Protein AF-A0A1Y5ICG8-F1 (afdb_monomer_lite)

Radius of gyration: 32.18 Å; chains: 1; bounding box: 83×70×90 Å

Structure (mmCIF, N/CA/C/O backbone):
data_AF-A0A1Y5ICG8-F1
#
_entry.id   AF-A0A1Y5ICG8-F1
#
loop_
_atom_site.group_PDB
_atom_site.id
_atom_site.type_symbol
_atom_site.label_atom_id
_atom_site.label_alt_id
_atom_site.label_comp_id
_atom_site.label_asym_id
_atom_site.label_entity_id
_atom_site.label_seq_id
_atom_site.pdbx_PDB_ins_code
_atom_site.Cartn_x
_atom_site.Cartn_y
_atom_site.Cartn_z
_atom_site.occupancy
_atom_site.B_iso_or_equiv
_atom_site.auth_seq_id
_atom_site.auth_comp_id
_atom_site.auth_asym_id
_atom_site.auth_atom_id
_atom_site.pdbx_PDB_model_num
ATOM 1 N N . MET A 1 1 ? -1.405 20.726 -0.884 1.00 70.75 1 MET A N 1
ATOM 2 C CA . MET A 1 1 ? -0.599 19.489 -0.884 1.00 70.75 1 MET A CA 1
ATOM 3 C C . MET A 1 1 ? -0.718 18.838 -2.254 1.00 70.75 1 MET A C 1
ATOM 5 O O . MET A 1 1 ? -1.842 18.702 -2.728 1.00 70.75 1 MET A O 1
ATOM 9 N N . HIS A 1 2 ? 0.405 18.517 -2.895 1.00 84.69 2 HIS A N 1
ATOM 10 C CA . HIS A 1 2 ? 0.480 17.821 -4.184 1.00 84.69 2 HIS A CA 1
ATOM 11 C C . HIS A 1 2 ? 1.479 16.661 -4.063 1.00 84.69 2 HIS A C 1
ATOM 13 O O . HIS A 1 2 ? 2.349 16.703 -3.198 1.00 84.69 2 HIS A O 1
ATOM 19 N N . LEU A 1 3 ? 1.294 15.623 -4.872 1.00 93.19 3 LEU A N 1
ATOM 20 C CA . LEU A 1 3 ? 2.232 14.521 -5.070 1.00 93.19 3 LEU A CA 1
ATOM 21 C C . LEU A 1 3 ? 2.545 14.538 -6.560 1.00 93.19 3 LEU A C 1
ATOM 23 O O . LEU A 1 3 ? 1.620 14.357 -7.356 1.00 93.19 3 LEU A O 1
ATOM 27 N N . ASP A 1 4 ? 3.802 14.772 -6.913 1.00 94.19 4 ASP A N 1
ATOM 28 C CA . ASP A 1 4 ? 4.225 14.698 -8.306 1.00 94.19 4 ASP A CA 1
ATOM 29 C C . ASP A 1 4 ? 4.716 13.281 -8.600 1.00 94.19 4 ASP A C 1
ATOM 31 O O . ASP A 1 4 ? 5.486 12.700 -7.830 1.00 94.19 4 ASP A O 1
ATOM 35 N N . CYS A 1 5 ? 4.247 12.722 -9.713 1.00 93.94 5 CYS A N 1
ATOM 36 C CA . CYS A 1 5 ? 4.588 11.379 -10.171 1.00 93.94 5 CYS A CA 1
ATOM 37 C C . CYS A 1 5 ? 5.184 11.494 -11.575 1.00 93.94 5 CYS A C 1
ATOM 39 O O . CYS A 1 5 ? 4.449 11.548 -12.561 1.00 93.94 5 CYS A O 1
ATOM 41 N N . TYR A 1 6 ? 6.507 11.558 -11.675 1.00 92.81 6 TYR A N 1
ATOM 42 C CA . TYR A 1 6 ? 7.197 11.637 -12.959 1.00 92.81 6 TYR A CA 1
ATOM 43 C C . TYR A 1 6 ? 7.363 10.235 -13.537 1.00 92.81 6 TYR A C 1
ATOM 45 O O . TYR A 1 6 ? 7.888 9.353 -12.859 1.00 92.81 6 TYR A O 1
ATOM 53 N N . LYS A 1 7 ? 6.945 10.029 -14.787 1.00 91.56 7 LYS A N 1
ATOM 54 C CA . LYS A 1 7 ? 7.272 8.813 -15.539 1.00 91.56 7 LYS A CA 1
ATOM 55 C C . LYS A 1 7 ? 8.737 8.916 -15.972 1.00 91.56 7 LYS A C 1
ATOM 57 O O . LYS A 1 7 ? 9.137 9.943 -16.513 1.00 91.56 7 LYS A O 1
ATOM 62 N N . ILE A 1 8 ? 9.539 7.894 -15.681 1.00 89.44 8 ILE A N 1
ATOM 63 C CA . ILE A 1 8 ? 10.973 7.882 -16.041 1.00 89.44 8 ILE A CA 1
ATOM 64 C C . ILE A 1 8 ? 11.165 7.548 -17.526 1.00 89.44 8 ILE A C 1
ATOM 66 O O . ILE A 1 8 ? 12.131 7.983 -18.144 1.00 89.44 8 ILE A O 1
ATOM 70 N N . TYR A 1 9 ? 10.208 6.816 -18.089 1.00 86.88 9 TYR A N 1
ATOM 71 C CA . TYR A 1 9 ? 10.133 6.431 -19.492 1.00 86.88 9 TYR A CA 1
ATOM 72 C C . TYR A 1 9 ? 8.747 6.793 -20.042 1.00 86.88 9 TYR A C 1
ATOM 74 O O . TYR A 1 9 ? 7.831 7.082 -19.269 1.00 86.88 9 TYR A O 1
ATOM 82 N N . ASP A 1 10 ? 8.559 6.710 -21.360 1.00 83.00 10 ASP A N 1
ATOM 83 C CA . ASP A 1 10 ? 7.263 6.994 -22.005 1.00 83.00 10 ASP A CA 1
ATOM 84 C C . ASP A 1 10 ? 6.131 6.082 -21.515 1.00 83.00 10 ASP A C 1
ATOM 86 O O . ASP A 1 10 ? 4.953 6.449 -21.525 1.00 83.00 10 ASP A O 1
ATOM 90 N N . VAL A 1 11 ? 6.497 4.890 -21.042 1.00 83.38 11 VAL A N 1
ATOM 91 C CA . VAL A 1 11 ? 5.583 3.912 -20.465 1.00 83.38 11 VAL A CA 1
ATOM 92 C C . VAL A 1 11 ? 5.985 3.646 -19.020 1.00 83.38 11 VAL A C 1
ATOM 94 O O . VAL A 1 11 ? 7.146 3.380 -18.719 1.00 83.38 11 VAL A O 1
ATOM 97 N N . ALA A 1 12 ? 5.004 3.679 -18.122 1.00 91.75 12 ALA A N 1
ATOM 98 C CA . ALA A 1 12 ? 5.180 3.313 -16.725 1.00 91.75 12 ALA A CA 1
ATOM 99 C C . ALA A 1 12 ? 3.940 2.555 -16.214 1.00 91.75 12 ALA A C 1
ATOM 101 O O . ALA A 1 12 ? 2.840 2.774 -16.735 1.00 91.75 12 ALA A O 1
ATOM 102 N N . PRO A 1 13 ? 4.092 1.679 -15.203 1.00 95.75 13 PRO A N 1
ATOM 103 C CA . PRO A 1 13 ? 2.978 0.995 -14.551 1.00 95.75 13 PRO A CA 1
ATOM 104 C C . PRO A 1 13 ? 1.831 1.935 -14.169 1.00 95.75 13 PRO A C 1
ATOM 106 O O . PRO A 1 13 ? 2.042 2.970 -13.545 1.00 95.75 13 PRO A O 1
ATOM 109 N N . GLN A 1 14 ? 0.595 1.587 -14.517 1.00 96.69 14 GLN A N 1
ATOM 110 C CA . GLN A 1 14 ? -0.533 2.484 -14.281 1.00 96.69 14 GLN A CA 1
ATOM 111 C C . GLN A 1 14 ? -0.762 2.709 -12.779 1.00 96.69 14 GLN A C 1
ATOM 113 O O . GLN A 1 14 ? -0.824 1.756 -12.006 1.00 96.69 14 GLN A O 1
ATOM 118 N N . MET A 1 15 ? -0.960 3.970 -12.383 1.00 96.69 15 MET A N 1
ATOM 119 C CA . MET A 1 15 ? -1.329 4.358 -11.022 1.00 96.69 15 MET A CA 1
ATOM 120 C C . MET A 1 15 ? -2.819 4.709 -10.948 1.00 96.69 15 MET A C 1
ATOM 122 O O . MET A 1 15 ? -3.299 5.590 -11.665 1.00 96.69 15 MET A O 1
ATOM 126 N N . VAL A 1 16 ? -3.563 4.055 -10.055 1.00 97.31 16 VAL A N 1
ATOM 127 C CA . VAL A 1 16 ? -5.014 4.259 -9.887 1.00 97.31 16 VAL A CA 1
ATOM 128 C C . VAL A 1 16 ? -5.389 4.461 -8.420 1.00 97.31 16 VAL A C 1
ATOM 130 O O . VAL A 1 16 ? -4.685 3.979 -7.538 1.00 97.31 16 VAL A O 1
ATOM 133 N N . PRO A 1 17 ? -6.486 5.172 -8.098 1.00 97.75 17 PRO A N 1
ATOM 134 C CA . PRO A 1 17 ? -6.999 5.206 -6.731 1.00 97.75 17 PRO A CA 1
ATOM 135 C C . PRO A 1 17 ? -7.344 3.798 -6.252 1.00 97.75 17 PRO A C 1
ATOM 137 O O . PRO A 1 17 ? -8.062 3.074 -6.943 1.00 97.75 17 PRO A O 1
ATOM 140 N N . ALA A 1 18 ? -6.883 3.436 -5.057 1.00 97.25 18 ALA A N 1
ATOM 141 C CA . ALA A 1 18 ? -7.129 2.113 -4.513 1.00 97.25 18 ALA A CA 1
ATOM 142 C C . ALA A 1 18 ? -8.619 1.899 -4.216 1.00 97.25 18 ALA A C 1
ATOM 144 O O . ALA A 1 18 ? -9.333 2.790 -3.732 1.00 97.25 18 ALA A O 1
ATOM 145 N N . ARG A 1 19 ? -9.094 0.688 -4.496 1.00 93.94 19 ARG A N 1
ATOM 146 C CA . ARG A 1 19 ? -10.500 0.309 -4.316 1.00 93.94 19 ARG A CA 1
ATOM 147 C C . ARG A 1 19 ? -10.747 -0.269 -2.929 1.00 93.94 19 ARG A C 1
ATOM 149 O O . ARG A 1 19 ? -9.878 -0.910 -2.349 1.00 93.94 19 ARG A O 1
ATOM 156 N N . SER A 1 20 ? -11.950 -0.090 -2.384 1.00 94.94 20 SER A N 1
ATOM 157 C CA . SER A 1 20 ? -12.279 -0.610 -1.048 1.00 94.94 20 SER A CA 1
ATOM 158 C C . SER A 1 20 ? -12.609 -2.108 -1.026 1.00 94.94 20 SER A C 1
ATOM 160 O O . SER A 1 20 ? -12.547 -2.722 0.041 1.00 94.94 20 SER A O 1
ATOM 162 N N . ASN A 1 21 ? -12.976 -2.691 -2.169 1.00 94.94 21 ASN A N 1
ATOM 163 C CA . ASN A 1 21 ? -13.429 -4.076 -2.297 1.00 94.94 21 ASN A CA 1
ATOM 164 C C . ASN A 1 21 ? -12.285 -5.080 -2.461 1.00 94.94 21 ASN A C 1
ATOM 166 O O . ASN A 1 21 ? -11.223 -4.752 -2.992 1.00 94.94 21 ASN A O 1
ATOM 170 N N . ARG A 1 22 ? -12.520 -6.312 -2.006 1.00 95.94 22 ARG A N 1
ATOM 171 C CA . ARG A 1 22 ? -11.607 -7.454 -2.148 1.00 95.94 22 ARG A CA 1
ATOM 172 C C . ARG A 1 22 ? -12.420 -8.704 -2.451 1.00 95.94 22 ARG A C 1
ATOM 174 O O . ARG A 1 22 ? -13.459 -8.914 -1.828 1.00 95.94 22 ARG A O 1
ATOM 181 N N . ASP A 1 23 ? -11.901 -9.568 -3.313 1.00 94.56 23 ASP A N 1
ATOM 182 C CA . ASP A 1 23 ? -12.627 -10.760 -3.768 1.00 94.56 23 ASP A CA 1
ATOM 183 C C . ASP A 1 23 ? -12.967 -11.703 -2.605 1.00 94.56 23 ASP A C 1
ATOM 185 O O . ASP A 1 23 ? -14.095 -12.177 -2.488 1.00 94.56 23 ASP A O 1
ATOM 189 N N . TRP A 1 24 ? -12.034 -11.894 -1.665 1.00 95.12 24 TRP A N 1
ATOM 190 C CA . TRP A 1 24 ? -12.279 -12.703 -0.467 1.00 95.12 24 TRP A CA 1
ATOM 191 C C . TRP A 1 24 ? -13.355 -12.095 0.448 1.00 95.12 24 TRP A C 1
ATOM 193 O O . TRP A 1 24 ? -14.063 -12.829 1.131 1.00 95.12 24 TRP A O 1
ATOM 203 N N . MET A 1 25 ? -13.510 -10.764 0.459 1.00 95.75 25 MET A N 1
ATOM 204 C CA . MET A 1 25 ? -14.571 -10.086 1.214 1.00 95.75 25 MET A CA 1
ATOM 205 C C . MET A 1 25 ? -15.928 -10.245 0.523 1.00 95.75 25 MET A C 1
ATOM 207 O O . MET A 1 25 ? -16.944 -10.413 1.201 1.00 95.75 25 MET A O 1
ATOM 211 N N . ASP A 1 26 ? -15.944 -10.196 -0.812 1.00 95.44 26 ASP A N 1
ATOM 212 C CA . ASP A 1 26 ? -17.139 -10.407 -1.634 1.00 95.44 26 ASP A CA 1
ATOM 213 C C . ASP A 1 26 ? -17.623 -11.864 -1.608 1.00 95.44 26 ASP A C 1
ATOM 215 O O . ASP A 1 26 ? -18.824 -12.101 -1.732 1.00 95.44 26 ASP A O 1
ATOM 219 N N . ALA A 1 27 ? -16.720 -12.821 -1.374 1.00 95.19 27 ALA A N 1
ATOM 220 C CA . ALA A 1 27 ? -17.031 -14.246 -1.264 1.00 95.19 27 ALA A CA 1
ATOM 221 C C . ALA A 1 27 ? -17.859 -14.619 -0.016 1.00 95.19 27 ALA A C 1
ATOM 223 O O . ALA A 1 27 ? -18.459 -15.693 0.030 1.00 95.19 27 ALA A O 1
ATOM 224 N N . PHE A 1 28 ? -17.938 -13.753 1.003 1.00 92.75 28 PHE A N 1
ATOM 225 C CA . PHE A 1 28 ? -18.829 -13.984 2.143 1.00 92.75 28 PHE A CA 1
ATOM 226 C C . PHE A 1 28 ? -20.294 -13.790 1.742 1.00 92.75 28 PHE A C 1
ATOM 228 O O . PHE A 1 28 ? -20.656 -12.720 1.256 1.00 92.75 28 PHE A O 1
ATOM 235 N N . THR A 1 29 ? -21.166 -14.751 2.078 1.00 88.19 29 THR A N 1
ATOM 236 C CA . THR A 1 29 ? -22.618 -14.723 1.780 1.00 88.19 29 THR A CA 1
ATOM 237 C C . THR A 1 29 ? -23.279 -13.386 2.127 1.00 88.19 29 THR A C 1
ATOM 239 O O . THR A 1 29 ? -24.061 -12.840 1.358 1.00 88.19 29 THR A O 1
ATOM 242 N N . ASP A 1 30 ? -22.915 -12.837 3.284 1.00 87.44 30 ASP A N 1
ATOM 243 C CA . ASP A 1 30 ? -23.480 -11.612 3.852 1.00 87.44 30 ASP A CA 1
ATOM 244 C C . ASP A 1 30 ? -22.592 -10.373 3.649 1.00 87.44 30 ASP A C 1
ATOM 246 O O . ASP A 1 30 ? -22.891 -9.308 4.204 1.00 87.44 30 ASP A O 1
ATOM 250 N N . ARG A 1 31 ? -21.448 -10.531 2.962 1.00 89.69 31 ARG A N 1
ATOM 251 C CA . ARG A 1 31 ? -20.402 -9.505 2.802 1.00 89.69 31 ARG A CA 1
ATOM 252 C C . ARG A 1 31 ? -20.042 -8.819 4.125 1.00 89.69 31 ARG A C 1
ATOM 254 O O . ARG A 1 31 ? -19.749 -7.625 4.189 1.00 89.69 31 ARG A O 1
ATOM 261 N N . HIS A 1 32 ? -20.091 -9.571 5.224 1.00 89.88 32 HIS A N 1
ATOM 262 C CA . HIS A 1 32 ? -19.921 -9.012 6.557 1.00 89.88 32 HIS A CA 1
ATOM 263 C C . HIS A 1 32 ? -18.527 -8.416 6.835 1.00 89.88 32 HIS A C 1
ATOM 265 O O . HIS A 1 32 ? -18.478 -7.529 7.686 1.00 89.88 32 HIS A O 1
ATOM 271 N N . PRO A 1 33 ? -17.421 -8.771 6.140 1.00 92.62 33 PRO A N 1
ATOM 272 C CA . PRO A 1 33 ? -16.157 -8.048 6.310 1.00 92.62 33 PRO A CA 1
ATOM 273 C C . PRO A 1 33 ? -16.259 -6.545 6.018 1.00 92.62 33 PRO A C 1
ATOM 275 O O . PRO A 1 33 ? -15.595 -5.750 6.678 1.00 92.62 33 PRO A O 1
ATOM 278 N N . TYR A 1 34 ? -17.156 -6.121 5.119 1.00 91.75 34 TYR A N 1
ATOM 279 C CA . TYR A 1 34 ? -17.408 -4.699 4.840 1.00 91.75 34 TYR A CA 1
ATOM 280 C C . TYR A 1 34 ? -18.080 -3.946 5.998 1.00 91.75 34 TYR A C 1
ATOM 282 O O . TYR A 1 34 ? -18.183 -2.723 5.965 1.00 91.75 34 TYR A O 1
ATOM 290 N N . ARG A 1 35 ? -18.529 -4.655 7.042 1.00 90.19 35 ARG A N 1
ATOM 291 C CA . ARG A 1 35 ? -19.006 -4.053 8.296 1.00 90.19 35 ARG A CA 1
ATOM 292 C C . ARG A 1 35 ? -17.842 -3.505 9.132 1.00 90.19 35 ARG A C 1
ATOM 294 O O . ARG A 1 35 ? -18.055 -2.652 9.989 1.00 90.19 35 ARG A O 1
ATOM 301 N N . CYS A 1 36 ? -16.611 -3.952 8.867 1.00 90.06 36 CYS A N 1
ATOM 302 C CA . CYS A 1 36 ? -15.404 -3.353 9.419 1.00 90.06 36 CYS A CA 1
ATOM 303 C C . CYS A 1 36 ? -15.015 -2.128 8.581 1.00 90.06 36 CYS A C 1
ATOM 305 O O . CYS A 1 36 ? -14.206 -2.206 7.657 1.00 90.06 36 CYS A O 1
ATOM 307 N N . LEU A 1 37 ? -15.601 -0.975 8.899 1.00 92.06 37 LEU A N 1
ATOM 308 C CA . LEU A 1 37 ? -15.278 0.273 8.209 1.00 92.06 37 LEU A CA 1
ATOM 309 C C . LEU A 1 37 ? -13.771 0.608 8.222 1.00 92.06 37 LEU A C 1
ATOM 311 O O . LEU A 1 37 ? -13.272 0.949 7.148 1.00 92.06 37 LEU A O 1
ATOM 315 N N . PRO A 1 38 ? -13.010 0.426 9.326 1.00 93.38 38 PRO A N 1
ATOM 316 C CA . PRO A 1 38 ? -11.557 0.627 9.310 1.00 93.38 38 PRO A CA 1
ATOM 317 C C . PRO A 1 38 ? -10.844 -0.186 8.222 1.00 93.38 38 PRO A C 1
ATOM 319 O O . PRO A 1 38 ? -9.966 0.340 7.543 1.00 93.38 38 PRO A O 1
ATOM 322 N N . LEU A 1 39 ? -11.278 -1.431 7.991 1.00 95.00 39 LEU A N 1
ATOM 323 C CA . LEU A 1 39 ? -10.741 -2.309 6.949 1.00 95.00 39 LEU A CA 1
ATOM 324 C C . LEU A 1 39 ? -10.961 -1.714 5.549 1.00 95.00 39 LEU A C 1
ATOM 326 O O . LEU A 1 39 ? -10.029 -1.580 4.762 1.00 95.00 39 LEU A O 1
ATOM 330 N N . THR A 1 40 ? -12.194 -1.296 5.250 1.00 95.19 40 THR A N 1
ATOM 331 C CA . THR A 1 40 ? -12.546 -0.725 3.935 1.00 95.19 40 THR A CA 1
ATOM 332 C C . THR A 1 40 ? -11.912 0.646 3.686 1.00 95.19 40 THR A C 1
ATOM 334 O O . THR A 1 40 ? -11.581 0.984 2.546 1.00 95.19 40 THR A O 1
ATOM 337 N N . MET A 1 41 ? -11.709 1.429 4.749 1.00 95.94 41 MET A N 1
ATOM 338 C CA . MET A 1 41 ? -11.006 2.706 4.684 1.00 95.94 41 MET A CA 1
ATOM 339 C C . MET A 1 41 ? -9.519 2.483 4.413 1.00 95.94 41 MET A C 1
ATOM 341 O O . MET A 1 41 ? -8.976 3.138 3.526 1.00 95.94 41 MET A O 1
ATOM 345 N N . ALA A 1 42 ? -8.876 1.524 5.088 1.00 96.88 42 ALA A N 1
ATOM 346 C CA . ALA A 1 42 ? -7.483 1.160 4.826 1.00 96.88 42 ALA A CA 1
ATOM 347 C C . ALA A 1 42 ? -7.272 0.747 3.359 1.00 96.88 42 ALA A C 1
ATOM 349 O O . ALA A 1 42 ? -6.382 1.278 2.700 1.00 96.88 42 ALA A O 1
ATOM 350 N N . ASN A 1 43 ? -8.168 -0.086 2.814 1.00 97.62 43 ASN A N 1
ATOM 351 C CA . ASN A 1 43 ? -8.130 -0.534 1.415 1.00 97.62 43 ASN A CA 1
ATOM 352 C C . ASN A 1 43 ? -8.113 0.606 0.384 1.00 97.62 43 ASN A C 1
ATOM 354 O O . ASN A 1 43 ? -7.618 0.408 -0.717 1.00 97.62 43 ASN A O 1
ATOM 358 N N . SER A 1 44 ? -8.668 1.775 0.724 1.00 97.00 44 SER A N 1
ATOM 359 C CA . SER A 1 44 ? -8.872 2.913 -0.188 1.00 97.00 44 SER A CA 1
ATOM 360 C C . SER A 1 44 ? -8.138 4.195 0.240 1.00 97.00 44 SER A C 1
ATOM 362 O O . SER A 1 44 ? -8.391 5.272 -0.299 1.00 97.00 44 SER A O 1
ATOM 364 N N . THR A 1 45 ? -7.219 4.108 1.211 1.00 97.31 45 THR A N 1
ATOM 365 C CA . THR A 1 45 ? -6.393 5.242 1.683 1.00 97.31 45 THR A CA 1
ATOM 366 C C . THR A 1 45 ? -5.068 5.315 0.923 1.00 97.31 45 THR A C 1
ATOM 368 O O . THR A 1 45 ? -4.004 5.470 1.510 1.00 97.31 45 THR A O 1
ATOM 371 N N . GLY A 1 46 ? -5.107 5.167 -0.395 1.00 97.38 46 GLY A N 1
ATOM 372 C CA . GLY A 1 46 ? -3.902 5.236 -1.210 1.00 97.38 46 GLY A CA 1
ATOM 373 C C . GLY A 1 46 ? -4.175 4.994 -2.682 1.00 97.38 46 GLY A C 1
ATOM 374 O O . GLY A 1 46 ? -5.325 5.013 -3.135 1.00 97.38 46 GLY A O 1
ATOM 375 N N . TRP A 1 47 ? -3.096 4.766 -3.411 1.00 98.31 47 TRP A N 1
ATOM 376 C CA . TRP A 1 47 ? -3.111 4.442 -4.828 1.00 98.31 47 TRP A CA 1
ATOM 377 C C . TRP A 1 47 ? -2.441 3.098 -5.061 1.00 98.31 47 TRP A C 1
ATOM 379 O O . TRP A 1 47 ? -1.509 2.738 -4.350 1.00 98.31 47 TRP A O 1
ATOM 389 N N . GLU A 1 48 ? -2.919 2.376 -6.059 1.00 98.31 48 GLU A N 1
ATOM 390 C CA . GLU A 1 48 ? -2.383 1.097 -6.504 1.00 98.31 48 GLU A CA 1
ATOM 391 C C . GLU A 1 48 ? -1.554 1.310 -7.776 1.00 98.31 48 GLU A C 1
ATOM 393 O O . GLU A 1 48 ? -1.980 2.048 -8.668 1.00 98.31 48 GLU A O 1
ATOM 398 N N . LEU A 1 49 ? -0.385 0.670 -7.852 1.00 98.25 49 LEU A N 1
ATOM 399 C CA . LEU A 1 49 ? 0.370 0.505 -9.094 1.00 98.25 49 LEU A CA 1
ATOM 400 C C . LEU A 1 49 ? 0.061 -0.872 -9.669 1.00 98.25 49 LEU A C 1
ATOM 402 O O . LEU A 1 49 ? 0.157 -1.880 -8.962 1.00 98.25 49 LEU A O 1
ATOM 406 N N . LEU A 1 50 ? -0.321 -0.897 -10.940 1.00 98.44 50 LEU A N 1
ATOM 407 C CA . LEU A 1 50 ? -0.821 -2.087 -11.613 1.00 98.44 50 LEU A CA 1
ATOM 408 C C . LEU A 1 50 ? 0.255 -2.732 -12.484 1.00 98.44 50 LEU A C 1
ATOM 410 O O . LEU A 1 50 ? 1.032 -2.038 -13.141 1.00 98.44 50 LEU A O 1
ATOM 414 N N . CYS A 1 51 ? 0.276 -4.062 -12.513 1.00 98.00 51 CYS A N 1
ATOM 415 C CA . CYS A 1 51 ? 1.148 -4.833 -13.387 1.00 98.00 51 CYS A CA 1
ATOM 416 C C . CYS A 1 51 ? 0.869 -4.478 -14.861 1.00 98.00 51 CYS A C 1
ATOM 418 O O . CYS A 1 51 ? -0.253 -4.692 -15.325 1.00 98.00 51 CYS A O 1
ATOM 420 N N . PRO A 1 52 ? 1.857 -3.989 -15.634 1.00 95.88 52 PRO A N 1
ATOM 421 C CA . PRO A 1 52 ? 1.662 -3.667 -17.050 1.00 95.88 52 PRO A CA 1
ATOM 422 C C . PRO A 1 52 ? 1.500 -4.924 -17.924 1.00 95.88 52 PRO A C 1
ATOM 424 O O . PRO A 1 52 ? 0.959 -4.859 -19.030 1.00 95.88 52 PRO A O 1
ATOM 427 N N . MET A 1 53 ? 1.952 -6.072 -17.419 1.00 95.25 53 MET A N 1
ATOM 428 C CA . MET A 1 53 ? 1.874 -7.389 -18.043 1.00 95.25 53 MET A CA 1
ATOM 429 C C . MET A 1 53 ? 1.672 -8.459 -16.971 1.00 95.25 53 MET A C 1
ATOM 431 O O . MET A 1 53 ? 1.954 -8.220 -15.798 1.00 95.25 53 MET A O 1
ATOM 435 N N . ASP A 1 54 ? 1.224 -9.646 -17.370 1.00 96.75 54 ASP A N 1
ATOM 436 C CA . ASP A 1 54 ? 1.247 -10.793 -16.474 1.00 96.75 54 ASP A CA 1
ATOM 437 C C . ASP A 1 54 ? 2.677 -11.294 -16.274 1.00 96.75 54 ASP A C 1
ATOM 439 O O . ASP A 1 54 ? 3.455 -11.379 -17.228 1.00 96.75 54 ASP A O 1
ATOM 443 N N . ILE A 1 55 ? 3.005 -11.672 -15.042 1.00 97.62 55 ILE A N 1
ATOM 444 C CA . ILE A 1 55 ? 4.264 -12.338 -14.731 1.00 97.62 55 ILE A CA 1
ATOM 445 C C . ILE A 1 55 ? 4.028 -13.574 -13.867 1.00 97.62 55 ILE A C 1
ATOM 447 O O . ILE A 1 55 ? 3.245 -13.572 -12.918 1.00 97.62 55 ILE A O 1
ATOM 451 N N . LYS A 1 56 ? 4.748 -14.646 -14.178 1.00 98.38 56 LYS A N 1
ATOM 452 C CA . LYS A 1 56 ? 4.877 -15.846 -13.362 1.00 98.38 56 LYS A CA 1
ATOM 453 C C . LYS A 1 56 ? 6.274 -15.875 -12.771 1.00 98.38 56 LYS A C 1
ATOM 455 O O . LYS A 1 56 ? 7.256 -15.948 -13.501 1.00 98.38 56 LYS A O 1
ATOM 460 N N . ILE A 1 57 ? 6.337 -15.885 -11.453 1.00 98.31 57 ILE A N 1
ATOM 461 C CA . ILE A 1 57 ? 7.563 -16.018 -10.681 1.00 98.31 57 ILE A CA 1
ATOM 462 C C . ILE A 1 57 ? 7.659 -17.469 -10.224 1.00 98.31 57 ILE A C 1
ATOM 464 O O . ILE A 1 57 ? 6.709 -18.000 -9.650 1.00 98.31 57 ILE A O 1
ATOM 468 N N . LYS A 1 58 ? 8.806 -18.103 -10.450 1.00 98.31 58 LYS A N 1
ATOM 469 C CA . LYS A 1 58 ? 9.153 -19.410 -9.894 1.00 98.31 58 LYS A CA 1
ATOM 470 C C . LYS A 1 58 ? 10.411 -19.285 -9.060 1.00 98.31 58 LYS A C 1
ATOM 472 O O . LYS A 1 58 ? 11.380 -18.696 -9.522 1.00 98.31 58 LYS A O 1
ATOM 477 N N . TRP A 1 59 ? 10.426 -19.890 -7.883 1.00 98.50 59 TRP A N 1
ATOM 478 C CA . TRP A 1 59 ? 11.622 -19.963 -7.053 1.00 98.50 59 TRP A CA 1
ATOM 479 C C . TRP A 1 59 ? 11.825 -21.377 -6.527 1.00 98.50 59 TRP A C 1
ATOM 481 O O . TRP A 1 59 ? 10.901 -21.991 -5.991 1.00 98.50 59 TRP A O 1
ATOM 491 N N . ASN A 1 60 ? 13.043 -21.896 -6.677 1.00 97.69 60 ASN A N 1
ATOM 492 C CA . ASN A 1 60 ? 13.397 -23.259 -6.271 1.00 97.69 60 ASN A CA 1
ATOM 493 C C . ASN A 1 60 ? 13.842 -23.370 -4.792 1.00 97.69 60 ASN A C 1
ATOM 495 O O . ASN A 1 60 ? 14.082 -24.478 -4.317 1.00 97.69 60 ASN A O 1
ATOM 499 N N . GLY A 1 61 ? 13.946 -22.251 -4.062 1.00 97.06 61 GLY A N 1
ATOM 500 C CA . GLY A 1 61 ? 14.425 -22.205 -2.672 1.00 97.06 61 GLY A CA 1
ATOM 501 C C . GLY A 1 61 ? 15.904 -21.857 -2.498 1.00 97.06 61 GLY A C 1
ATOM 502 O O . GLY A 1 61 ? 16.368 -21.714 -1.366 1.00 97.06 61 GLY A O 1
ATOM 503 N N . GLY A 1 62 ? 16.650 -21.720 -3.592 1.00 96.75 62 GLY A N 1
ATOM 504 C CA . GLY A 1 62 ? 18.060 -21.369 -3.574 1.00 96.75 62 GLY A CA 1
ATOM 505 C C . GLY A 1 62 ? 18.319 -19.892 -3.260 1.00 96.75 62 GLY A C 1
ATOM 506 O O . GLY A 1 62 ? 17.412 -19.064 -3.141 1.00 96.75 62 GLY A O 1
ATOM 507 N N . THR A 1 63 ? 19.590 -19.560 -3.050 1.00 96.31 63 THR A N 1
ATOM 508 C CA . THR A 1 63 ? 20.006 -18.255 -2.523 1.00 96.31 63 THR A CA 1
ATOM 509 C C . THR A 1 63 ? 20.489 -17.281 -3.584 1.00 96.31 63 THR A C 1
ATOM 511 O O . THR A 1 63 ? 20.934 -16.207 -3.199 1.00 96.31 63 THR A O 1
ATOM 514 N N . ARG A 1 64 ? 20.486 -17.640 -4.868 1.00 96.31 64 ARG A N 1
ATOM 515 C CA . ARG A 1 64 ? 21.048 -16.830 -5.958 1.00 96.31 64 ARG A CA 1
ATOM 516 C C . ARG A 1 64 ? 19.939 -16.179 -6.787 1.00 96.31 64 ARG A C 1
ATOM 518 O O . ARG A 1 64 ? 18.767 -16.500 -6.617 1.00 96.31 64 ARG A O 1
ATOM 525 N N . ASN A 1 65 ? 20.302 -15.272 -7.692 1.00 92.50 65 ASN A N 1
ATOM 526 C CA . ASN A 1 65 ? 19.333 -14.657 -8.608 1.00 92.50 65 ASN A CA 1
ATOM 527 C C . ASN A 1 65 ? 18.795 -15.679 -9.611 1.00 92.50 65 ASN A C 1
ATOM 529 O O . ASN A 1 65 ? 17.604 -15.695 -9.892 1.00 92.50 65 ASN A O 1
ATOM 533 N N . GLU A 1 66 ? 19.658 -16.586 -10.078 1.00 95.25 66 GLU A N 1
ATOM 534 C CA . GLU A 1 66 ? 19.305 -17.625 -11.056 1.00 95.25 66 GLU A CA 1
ATOM 535 C C . GLU A 1 66 ? 18.287 -18.650 -10.521 1.00 95.25 66 GLU A C 1
ATOM 537 O O . GLU A 1 66 ? 17.646 -19.364 -11.293 1.00 95.25 66 GLU A O 1
ATOM 542 N N . ASP A 1 67 ? 18.127 -18.714 -9.198 1.00 96.75 67 ASP A N 1
ATOM 543 C CA . ASP A 1 67 ? 17.143 -19.561 -8.527 1.00 96.75 67 ASP A CA 1
ATOM 544 C C . ASP A 1 67 ? 15.709 -19.025 -8.667 1.00 96.75 67 ASP A C 1
ATOM 546 O O . ASP A 1 67 ? 14.751 -19.759 -8.400 1.00 96.75 67 ASP A O 1
ATOM 550 N N . ILE A 1 68 ? 15.560 -17.759 -9.079 1.00 97.94 68 ILE A N 1
ATOM 551 C CA . ILE A 1 68 ? 14.290 -17.089 -9.355 1.00 97.94 68 ILE A CA 1
ATOM 552 C C . ILE A 1 68 ? 14.139 -16.938 -10.869 1.00 97.94 68 ILE A C 1
ATOM 554 O O . ILE A 1 68 ? 14.928 -16.274 -11.535 1.00 97.94 68 ILE A O 1
ATOM 558 N N . GLN A 1 69 ? 13.083 -17.525 -11.418 1.00 97.31 69 GLN A N 1
ATOM 559 C CA . GLN A 1 69 ? 12.716 -17.378 -12.820 1.00 97.31 69 GLN A CA 1
ATOM 560 C C . GLN A 1 69 ? 11.467 -16.517 -12.927 1.00 97.31 69 GLN A C 1
ATOM 562 O O . GLN A 1 69 ? 10.459 -16.801 -12.280 1.00 97.31 69 GLN A O 1
ATOM 567 N N . ILE A 1 70 ? 11.519 -15.494 -13.775 1.00 97.56 70 ILE A N 1
ATOM 568 C CA . ILE A 1 70 ? 10.372 -14.644 -14.091 1.00 97.56 70 ILE A CA 1
ATOM 569 C C . ILE A 1 70 ? 10.011 -14.889 -15.553 1.00 97.56 70 ILE A C 1
ATOM 571 O O . ILE A 1 70 ? 10.862 -14.839 -16.435 1.00 97.56 70 ILE A O 1
ATOM 575 N N . LEU A 1 71 ? 8.746 -15.212 -15.793 1.00 97.00 71 LEU A N 1
ATOM 576 C CA . LEU A 1 71 ? 8.199 -15.581 -17.093 1.00 97.00 71 LEU A CA 1
ATOM 577 C C . LEU A 1 71 ? 6.959 -14.730 -17.369 1.00 97.00 71 LEU A C 1
ATOM 579 O O . LEU A 1 71 ? 6.278 -14.318 -16.437 1.00 97.00 71 LEU A O 1
ATOM 583 N N . THR A 1 72 ? 6.610 -14.530 -18.633 1.00 96.31 72 THR A N 1
ATOM 584 C CA . THR A 1 72 ? 5.366 -13.863 -19.046 1.00 96.31 72 THR A CA 1
ATOM 585 C C . THR A 1 72 ? 4.717 -14.635 -20.193 1.00 96.31 72 THR A C 1
ATOM 587 O O . THR A 1 72 ? 5.394 -15.409 -20.874 1.00 96.31 72 THR A O 1
ATOM 590 N N . ARG A 1 73 ? 3.409 -14.453 -20.414 1.00 91.75 73 ARG A N 1
ATOM 591 C CA . ARG A 1 73 ? 2.751 -14.867 -21.667 1.00 91.75 73 ARG A CA 1
ATOM 592 C C . ARG A 1 73 ? 3.008 -13.887 -22.819 1.00 91.75 73 ARG A C 1
ATOM 594 O O . ARG A 1 73 ? 2.771 -14.255 -23.967 1.00 91.75 73 ARG A O 1
ATOM 601 N N . GLY A 1 74 ? 3.430 -12.657 -22.513 1.00 89.81 74 GLY A N 1
ATOM 602 C CA . GLY A 1 74 ? 3.775 -11.615 -23.482 1.00 89.81 74 GLY A CA 1
ATOM 603 C C . GLY A 1 74 ? 5.204 -11.732 -24.022 1.00 89.81 74 GLY A C 1
ATOM 604 O O . GLY A 1 74 ? 5.745 -12.829 -24.135 1.00 89.81 74 GLY A O 1
ATOM 605 N N . ASP A 1 75 ? 5.817 -10.591 -24.350 1.00 90.69 75 ASP A N 1
ATOM 606 C CA . ASP A 1 75 ? 7.223 -10.520 -24.770 1.00 90.69 75 ASP A CA 1
ATOM 607 C C . ASP A 1 75 ? 8.167 -10.687 -23.562 1.00 90.69 75 ASP A C 1
ATOM 609 O O . ASP A 1 75 ? 8.184 -9.818 -22.684 1.00 90.69 75 ASP A O 1
ATOM 613 N N . PRO A 1 76 ? 8.992 -11.751 -23.505 1.00 91.19 76 PRO A N 1
ATOM 614 C CA . PRO A 1 76 ? 9.950 -11.947 -22.420 1.00 91.19 76 PRO A CA 1
ATOM 615 C C . PRO A 1 76 ? 10.987 -10.826 -22.294 1.00 91.19 76 PRO A C 1
ATOM 617 O O . PRO A 1 76 ? 11.472 -10.583 -21.191 1.00 91.19 76 PRO A O 1
ATOM 620 N N . ASN A 1 77 ? 11.309 -10.113 -23.381 1.00 91.00 77 ASN A N 1
ATOM 621 C CA . ASN A 1 77 ? 12.272 -9.007 -23.335 1.00 91.00 77 ASN A CA 1
ATOM 622 C C . ASN A 1 77 ? 11.735 -7.800 -22.555 1.00 91.00 77 ASN A C 1
ATOM 624 O O . ASN A 1 77 ? 12.512 -6.993 -22.053 1.00 91.00 77 ASN A O 1
ATOM 628 N N . ALA A 1 78 ? 10.412 -7.686 -22.414 1.00 90.25 78 ALA A N 1
ATOM 629 C CA . ALA A 1 78 ? 9.790 -6.614 -21.652 1.00 90.25 78 ALA A CA 1
ATOM 630 C C . ALA A 1 78 ? 9.847 -6.857 -20.132 1.00 90.25 78 ALA A C 1
ATOM 632 O O . ALA A 1 78 ? 9.585 -5.938 -19.362 1.00 90.25 78 ALA A O 1
ATOM 633 N N . ILE A 1 79 ? 10.207 -8.064 -19.670 1.00 93.19 79 ILE A N 1
ATOM 634 C CA . ILE A 1 79 ? 10.254 -8.378 -18.234 1.00 93.19 79 ILE A CA 1
ATOM 635 C C . ILE A 1 79 ? 11.252 -7.472 -17.514 1.00 93.19 79 ILE A C 1
ATOM 637 O O . ILE A 1 79 ? 10.913 -6.916 -16.475 1.00 93.19 79 ILE A O 1
ATOM 641 N N . SER A 1 80 ? 12.452 -7.272 -18.066 1.00 91.31 80 SER A N 1
ATOM 642 C CA . SER A 1 80 ? 13.529 -6.546 -17.381 1.00 91.31 80 SER A CA 1
ATOM 643 C C . SER A 1 80 ? 13.235 -5.063 -17.147 1.00 91.31 80 SER A C 1
ATOM 645 O O . SER A 1 80 ? 13.891 -4.447 -16.314 1.00 91.31 80 SER A O 1
ATOM 647 N N . SER A 1 81 ? 12.260 -4.475 -17.851 1.00 90.50 81 SER A N 1
ATOM 648 C CA . SER A 1 81 ? 11.807 -3.104 -17.577 1.00 90.50 81 SER A CA 1
ATOM 649 C C . SER A 1 81 ? 10.799 -3.024 -16.424 1.00 90.50 81 SER A C 1
ATOM 651 O O . SER A 1 81 ? 10.529 -1.934 -15.921 1.00 90.50 81 SER A O 1
ATOM 653 N N . PHE A 1 82 ? 10.250 -4.162 -15.986 1.00 94.69 82 PHE A N 1
ATOM 654 C CA . PHE A 1 82 ? 9.196 -4.234 -14.978 1.00 94.69 82 PHE A CA 1
ATOM 655 C C . PHE A 1 82 ? 9.594 -5.013 -13.723 1.00 94.69 82 PHE A C 1
ATOM 657 O O . PHE A 1 82 ? 9.286 -4.564 -12.622 1.00 94.69 82 PHE A O 1
ATOM 664 N N . ALA A 1 83 ? 10.260 -6.159 -13.849 1.00 96.62 83 ALA A N 1
ATOM 665 C CA . ALA A 1 83 ? 10.599 -7.003 -12.713 1.00 96.62 83 ALA A CA 1
ATOM 666 C C . ALA A 1 83 ? 11.926 -7.745 -12.900 1.00 96.62 83 ALA A C 1
ATOM 668 O O . ALA A 1 83 ? 12.267 -8.187 -13.995 1.00 96.62 83 ALA A O 1
ATOM 669 N N . ASP A 1 84 ? 12.647 -7.930 -11.799 1.00 95.25 84 ASP A N 1
ATOM 670 C CA . ASP A 1 84 ? 13.871 -8.721 -11.737 1.00 95.25 84 ASP A CA 1
ATOM 671 C C . ASP A 1 84 ? 14.058 -9.368 -10.348 1.00 95.25 84 ASP A C 1
ATOM 673 O O . ASP A 1 84 ? 13.183 -9.323 -9.478 1.00 95.25 84 ASP A O 1
ATOM 677 N N . ALA A 1 85 ? 15.195 -10.035 -10.163 1.00 92.44 85 ALA A N 1
ATOM 678 C CA . ALA A 1 85 ? 15.605 -10.664 -8.914 1.00 92.44 85 ALA A CA 1
ATOM 679 C C . ALA A 1 85 ? 16.824 -9.934 -8.326 1.00 92.44 85 ALA A C 1
ATOM 681 O O . ALA A 1 85 ? 17.898 -10.514 -8.230 1.00 92.44 85 ALA A O 1
ATOM 682 N N . HIS A 1 86 ? 16.705 -8.651 -7.972 1.00 88.12 86 HIS A N 1
ATOM 683 C CA . HIS A 1 86 ? 17.863 -7.857 -7.538 1.00 88.12 86 HIS A CA 1
ATOM 684 C C . HIS A 1 86 ? 18.495 -8.327 -6.212 1.00 88.12 86 HIS A C 1
ATOM 686 O O . HIS A 1 86 ? 19.718 -8.351 -6.075 1.00 88.12 86 HIS A O 1
ATOM 692 N N . PHE A 1 87 ? 17.674 -8.711 -5.227 1.00 90.31 87 PHE A N 1
ATOM 693 C CA . PHE A 1 87 ? 18.116 -8.940 -3.840 1.00 90.31 87 PHE A CA 1
ATOM 694 C C . PHE A 1 87 ? 18.373 -10.410 -3.464 1.00 90.31 87 PHE A C 1
ATOM 696 O O . PHE A 1 87 ? 18.645 -10.690 -2.293 1.00 90.31 87 PHE A O 1
ATOM 703 N N . MET A 1 88 ? 18.335 -11.345 -4.424 1.00 91.56 88 MET A N 1
ATOM 704 C CA . MET A 1 88 ? 18.544 -12.785 -4.193 1.00 91.56 88 MET A CA 1
ATOM 705 C C . MET A 1 88 ? 17.527 -13.409 -3.204 1.00 91.56 88 MET A C 1
ATOM 707 O O . MET A 1 88 ? 16.554 -12.781 -2.794 1.00 91.56 88 MET A O 1
ATOM 711 N N . ARG A 1 89 ? 17.732 -14.680 -2.810 1.00 94.06 89 ARG A N 1
ATOM 712 C CA . ARG A 1 89 ? 17.048 -15.350 -1.673 1.00 94.06 89 ARG A CA 1
ATOM 713 C C . ARG A 1 89 ? 15.511 -15.258 -1.674 1.00 94.06 89 ARG A C 1
ATOM 715 O O . ARG A 1 89 ? 14.892 -15.063 -0.629 1.00 94.06 89 ARG A O 1
ATOM 722 N N . GLY A 1 90 ? 14.901 -15.418 -2.844 1.00 96.38 90 GLY A N 1
ATOM 723 C CA . GLY A 1 90 ? 13.446 -15.376 -3.003 1.00 96.38 90 GLY A CA 1
ATOM 724 C C . GLY A 1 90 ? 12.845 -13.966 -2.991 1.00 96.38 90 GLY A C 1
ATOM 725 O O . GLY A 1 90 ? 11.630 -13.848 -2.855 1.00 96.38 90 GLY A O 1
ATOM 726 N N . ILE A 1 91 ? 13.647 -12.903 -3.116 1.00 98.19 91 ILE A N 1
ATOM 727 C CA . ILE A 1 91 ? 13.142 -11.535 -3.273 1.00 98.19 91 ILE A CA 1
ATOM 728 C C . ILE A 1 91 ? 12.944 -11.212 -4.753 1.00 98.19 91 ILE A C 1
ATOM 730 O O . ILE A 1 91 ? 13.879 -11.274 -5.549 1.00 98.19 91 ILE A O 1
ATOM 734 N N . VAL A 1 92 ? 11.718 -10.826 -5.090 1.00 98.06 92 VAL A N 1
ATOM 735 C CA . VAL A 1 92 ? 11.327 -10.317 -6.402 1.00 98.06 92 VAL A CA 1
ATOM 736 C C . VAL A 1 92 ? 11.203 -8.808 -6.316 1.00 98.06 92 VAL A C 1
ATOM 738 O O . VAL A 1 92 ? 10.525 -8.280 -5.429 1.00 98.06 92 VAL A O 1
ATOM 741 N N . THR A 1 93 ? 11.838 -8.122 -7.251 1.00 97.94 93 THR A N 1
ATOM 742 C CA . THR A 1 93 ? 11.902 -6.669 -7.315 1.00 97.94 93 THR A CA 1
ATOM 743 C C . THR A 1 93 ? 11.056 -6.191 -8.481 1.00 97.94 93 THR A C 1
ATOM 745 O O . THR A 1 93 ? 11.243 -6.627 -9.610 1.00 97.94 93 THR A O 1
ATOM 748 N N . PHE A 1 94 ? 10.111 -5.298 -8.202 1.00 98.00 94 PHE A N 1
ATOM 749 C CA . PHE A 1 94 ? 9.247 -4.668 -9.190 1.00 98.00 94 PHE A CA 1
ATOM 750 C C . PHE A 1 94 ? 9.624 -3.196 -9.347 1.00 98.00 94 PHE A C 1
ATOM 752 O O . PHE A 1 94 ? 9.638 -2.430 -8.376 1.00 98.00 94 PHE A O 1
ATOM 759 N N . HIS A 1 95 ? 9.877 -2.785 -10.581 1.00 96.94 95 HIS A N 1
ATOM 760 C CA . HIS A 1 95 ? 10.162 -1.409 -10.953 1.00 96.94 95 HIS A CA 1
ATOM 761 C C . HIS A 1 95 ? 8.864 -0.616 -11.021 1.00 96.94 95 HIS A C 1
ATOM 763 O O . HIS A 1 95 ? 7.923 -0.969 -11.730 1.00 96.94 95 HIS A O 1
ATOM 769 N N . THR A 1 96 ? 8.801 0.486 -10.276 1.00 96.00 96 THR A N 1
ATOM 770 C CA . THR A 1 96 ? 7.606 1.339 -10.267 1.00 96.00 96 THR A CA 1
ATOM 771 C C . THR A 1 96 ? 7.474 2.166 -11.540 1.00 96.00 96 THR A C 1
ATOM 773 O O . THR A 1 96 ? 6.370 2.607 -11.841 1.00 96.00 96 THR A O 1
ATOM 776 N N . GLY A 1 97 ? 8.573 2.411 -12.266 1.00 94.25 97 GLY A N 1
ATOM 777 C CA . GLY A 1 97 ? 8.632 3.295 -13.440 1.00 94.25 97 GLY A CA 1
ATOM 778 C C . GLY A 1 97 ? 8.405 4.780 -13.128 1.00 94.25 97 GLY A C 1
ATOM 779 O O . GLY A 1 97 ? 8.324 5.594 -14.049 1.00 94.25 97 GLY A O 1
ATOM 780 N N . HIS A 1 98 ? 8.300 5.132 -11.842 1.00 94.94 98 HIS A N 1
ATOM 781 C CA . HIS A 1 98 ? 7.947 6.465 -11.375 1.00 94.94 98 HIS A CA 1
ATOM 782 C C . HIS A 1 98 ? 9.012 7.034 -10.440 1.00 94.94 98 HIS A C 1
ATOM 784 O O . HIS A 1 98 ? 9.514 6.349 -9.548 1.00 94.94 98 HIS A O 1
ATOM 790 N N . LEU A 1 99 ? 9.283 8.327 -10.592 1.00 95.50 99 LEU A N 1
ATOM 791 C CA . LEU A 1 99 ? 9.953 9.142 -9.587 1.00 95.50 99 LEU A CA 1
ATOM 792 C C . LEU A 1 99 ? 8.882 9.969 -8.873 1.00 95.50 99 LEU A C 1
ATOM 794 O O . LEU A 1 99 ? 8.218 10.812 -9.476 1.00 95.50 99 LEU A O 1
ATOM 798 N N . PHE A 1 100 ? 8.698 9.702 -7.584 1.00 96.25 100 PHE A N 1
ATOM 799 C CA . PHE A 1 100 ? 7.720 10.396 -6.752 1.00 96.25 100 PHE A CA 1
ATOM 800 C C . PHE A 1 100 ? 8.373 11.566 -6.017 1.00 96.25 100 PHE A C 1
ATOM 802 O O . PHE A 1 100 ? 9.452 11.409 -5.445 1.00 96.25 100 PHE A O 1
ATOM 809 N N . ARG A 1 101 ? 7.699 12.720 -5.992 1.00 96.19 101 ARG A N 1
ATOM 810 C CA . ARG A 1 101 ? 8.099 13.889 -5.199 1.00 96.19 101 ARG A CA 1
ATOM 811 C C . ARG A 1 101 ? 6.972 14.326 -4.279 1.00 96.19 101 ARG A C 1
ATOM 813 O O . ARG A 1 101 ? 5.847 14.579 -4.716 1.00 96.19 101 ARG A O 1
ATOM 820 N N . THR A 1 102 ? 7.290 14.426 -2.997 1.00 96.19 102 THR A N 1
ATOM 821 C CA . THR A 1 102 ? 6.387 14.910 -1.949 1.00 96.19 102 THR A CA 1
ATOM 822 C C . THR A 1 102 ? 6.864 16.259 -1.405 1.00 96.19 102 THR A C 1
ATOM 824 O O . THR A 1 102 ? 8.026 16.628 -1.581 1.00 96.19 102 THR A O 1
ATOM 827 N N . PRO A 1 103 ? 5.991 17.030 -0.731 1.00 94.62 103 PRO A N 1
ATOM 828 C CA . PRO A 1 103 ? 6.418 18.221 -0.008 1.00 94.62 103 PRO A CA 1
ATOM 829 C C . PRO A 1 103 ? 7.404 17.875 1.124 1.00 94.62 103 PRO A C 1
ATOM 831 O O . PRO A 1 103 ? 7.338 16.762 1.652 1.00 94.62 103 PRO A O 1
ATOM 834 N N . PRO A 1 104 ? 8.249 18.827 1.563 1.00 93.69 104 PRO A N 1
ATOM 835 C CA . PRO A 1 104 ? 9.151 18.644 2.703 1.00 93.69 104 PRO A CA 1
ATOM 836 C C . PRO A 1 104 ? 8.473 18.009 3.928 1.00 93.69 104 PRO A C 1
ATOM 838 O O . PRO A 1 104 ? 7.400 18.453 4.341 1.00 93.69 104 PRO A O 1
ATOM 841 N N . GLY A 1 105 ? 9.101 16.978 4.507 1.00 92.88 105 GLY A N 1
ATOM 842 C CA . GLY A 1 105 ? 8.612 16.273 5.701 1.00 92.88 105 GLY A CA 1
ATOM 843 C C . GLY A 1 105 ? 7.583 15.165 5.441 1.00 92.88 105 GLY A C 1
ATOM 844 O O . GLY A 1 105 ? 7.177 14.479 6.383 1.00 92.88 105 GLY A O 1
ATOM 845 N N . TRP A 1 106 ? 7.174 14.967 4.186 1.00 96.25 106 TRP A N 1
ATOM 846 C CA . TRP A 1 106 ? 6.311 13.865 3.767 1.00 96.25 106 TRP A CA 1
ATOM 847 C C . TRP A 1 106 ? 7.106 12.807 3.013 1.00 96.25 106 TRP A C 1
ATOM 849 O O . TRP A 1 106 ? 7.915 13.134 2.153 1.00 96.25 106 TRP A O 1
ATOM 859 N N . GLY A 1 107 ? 6.792 11.541 3.265 1.00 96.44 107 GLY A N 1
ATOM 860 C CA . GLY A 1 107 ? 7.340 10.403 2.537 1.00 96.44 107 GLY A CA 1
ATOM 861 C C . GLY A 1 107 ? 6.239 9.554 1.917 1.00 96.44 107 GLY A C 1
ATOM 862 O O . GLY A 1 107 ? 5.066 9.635 2.311 1.00 96.44 107 GLY A O 1
ATOM 863 N N . VAL A 1 108 ? 6.629 8.716 0.962 1.00 98.00 108 VAL A N 1
ATOM 864 C CA . VAL A 1 108 ? 5.779 7.649 0.437 1.00 98.00 108 VAL A CA 1
ATOM 865 C C . VAL A 1 108 ? 5.964 6.404 1.296 1.00 98.00 108 VAL A C 1
ATOM 867 O O . VAL A 1 108 ? 7.063 5.868 1.417 1.00 98.00 108 VAL A O 1
ATOM 870 N N . TRP A 1 109 ? 4.867 5.919 1.864 1.00 97.94 109 TRP A N 1
ATOM 871 C CA . TRP A 1 109 ? 4.777 4.583 2.433 1.00 97.94 109 TRP A CA 1
ATOM 872 C C . TRP A 1 109 ? 4.302 3.624 1.347 1.00 97.94 109 TRP A C 1
ATOM 874 O O . TRP A 1 109 ? 3.156 3.712 0.897 1.00 97.94 109 TRP A O 1
ATOM 884 N N . VAL A 1 110 ? 5.182 2.726 0.917 1.00 98.31 110 VAL A N 1
ATOM 885 C CA . VAL A 1 110 ? 4.923 1.730 -0.124 1.00 98.31 110 VAL A CA 1
ATOM 886 C C . VAL A 1 110 ? 4.833 0.334 0.486 1.00 98.31 110 VAL A C 1
ATOM 888 O O . VAL A 1 110 ? 5.642 -0.053 1.324 1.00 98.31 110 VAL A O 1
ATOM 891 N N . THR A 1 111 ? 3.834 -0.436 0.071 1.00 98.44 111 THR A N 1
ATOM 892 C CA . THR A 1 111 ? 3.628 -1.828 0.483 1.00 98.44 111 THR A CA 1
ATOM 893 C C . THR A 1 111 ? 2.815 -2.576 -0.580 1.00 98.44 111 THR A C 1
ATOM 895 O O . THR A 1 111 ? 2.561 -2.043 -1.656 1.00 98.44 111 THR A O 1
ATOM 898 N N . GLY A 1 112 ? 2.399 -3.811 -0.310 1.00 98.00 112 GLY A N 1
ATOM 899 C CA . GLY A 1 112 ? 1.412 -4.509 -1.132 1.00 98.00 112 GLY A CA 1
ATOM 900 C C . GLY A 1 112 ? -0.013 -4.030 -0.828 1.00 98.00 112 GLY A C 1
ATOM 901 O O . GLY A 1 112 ? -0.251 -3.406 0.209 1.00 98.00 112 GLY A O 1
ATOM 902 N N . PRO A 1 113 ? -0.994 -4.321 -1.693 1.00 97.44 113 PRO A N 1
ATOM 903 C CA . PRO A 1 113 ? -2.365 -3.851 -1.504 1.00 97.44 113 PRO A CA 1
ATOM 904 C C . PRO A 1 113 ? -2.953 -4.299 -0.151 1.00 97.44 113 PRO A C 1
ATOM 906 O O . PRO A 1 113 ? -2.987 -5.501 0.141 1.00 97.44 113 PRO A O 1
ATOM 909 N N . PRO A 1 114 ? -3.446 -3.370 0.697 1.00 97.62 114 PRO A N 1
ATOM 910 C CA . PRO A 1 114 ? -3.952 -3.706 2.022 1.00 97.62 114 PRO A CA 1
ATOM 911 C C . PRO A 1 114 ? -5.075 -4.734 1.948 1.00 97.62 114 PRO A C 1
ATOM 913 O O . PRO A 1 114 ? -5.943 -4.647 1.077 1.00 97.62 114 PRO A O 1
ATOM 916 N N . ASN A 1 115 ? -5.078 -5.692 2.877 1.00 97.50 115 ASN A N 1
ATOM 917 C CA . ASN A 1 115 ? -6.086 -6.752 2.961 1.00 97.50 115 ASN A CA 1
ATOM 918 C C . ASN A 1 115 ? -6.269 -7.527 1.645 1.00 97.50 115 ASN A C 1
ATOM 920 O O . ASN A 1 115 ? -7.376 -7.970 1.340 1.00 97.50 115 ASN A O 1
ATOM 924 N N . TRP A 1 116 ? -5.206 -7.679 0.856 1.00 96.44 116 TRP A N 1
ATOM 925 C CA . TRP A 1 116 ? -5.208 -8.463 -0.376 1.00 96.44 116 TRP A CA 1
ATOM 926 C C . TRP A 1 116 ? -4.111 -9.533 -0.316 1.00 96.44 116 TRP A C 1
ATOM 928 O O . TRP A 1 116 ? -3.067 -9.408 -0.952 1.00 96.44 116 TRP A O 1
ATOM 938 N N . PRO A 1 117 ? -4.298 -10.566 0.525 1.00 95.56 117 PRO A N 1
ATOM 939 C CA . PRO A 1 117 ? -3.283 -11.592 0.705 1.00 95.56 117 PRO A CA 1
ATOM 940 C C . PRO A 1 117 ? -3.034 -12.331 -0.611 1.00 95.56 117 PRO A C 1
ATOM 942 O O . PRO A 1 117 ? -3.980 -12.726 -1.296 1.00 95.56 117 PRO A O 1
ATOM 945 N N . LYS A 1 118 ? -1.757 -12.546 -0.927 1.00 96.62 118 LYS A N 1
ATOM 946 C CA . LYS A 1 118 ? -1.316 -13.371 -2.048 1.00 96.62 118 LYS A CA 1
ATOM 947 C C . LYS A 1 118 ? -0.539 -14.552 -1.493 1.00 96.62 118 LYS A C 1
ATOM 949 O O . LYS A 1 118 ? 0.406 -14.387 -0.730 1.00 96.62 118 LYS A O 1
ATOM 954 N N . ASP A 1 119 ? -0.993 -15.756 -1.799 1.00 97.25 119 ASP A N 1
ATOM 955 C CA . ASP A 1 119 ? -0.380 -16.957 -1.249 1.00 97.25 119 ASP A CA 1
ATOM 956 C C . ASP A 1 119 ? 1.018 -17.193 -1.851 1.00 97.25 119 ASP A C 1
ATOM 958 O O . ASP A 1 119 ? 1.251 -16.948 -3.032 1.00 97.25 119 ASP A O 1
ATOM 962 N N . GLY A 1 120 ? 1.960 -17.650 -1.025 1.00 97.94 120 GLY A N 1
ATOM 963 C CA . GLY A 1 120 ? 3.337 -17.956 -1.432 1.00 97.94 120 GLY A CA 1
ATOM 964 C C . GLY A 1 120 ? 4.281 -16.757 -1.546 1.00 97.94 120 GLY A C 1
ATOM 965 O O . GLY A 1 120 ? 5.485 -16.962 -1.701 1.00 97.94 120 GLY A O 1
ATOM 966 N N . ILE A 1 121 ? 3.786 -15.523 -1.418 1.00 98.62 121 ILE A N 1
ATOM 967 C CA . ILE A 1 121 ? 4.616 -14.319 -1.509 1.00 98.62 121 ILE A CA 1
ATOM 968 C C . ILE A 1 121 ? 4.095 -13.201 -0.598 1.00 98.62 121 ILE A C 1
ATOM 970 O O . ILE A 1 121 ? 2.893 -12.995 -0.468 1.00 98.62 121 ILE A O 1
ATOM 974 N N . TYR A 1 122 ? 4.998 -12.475 0.049 1.00 98.31 122 TYR A N 1
ATOM 975 C CA . TYR A 1 122 ? 4.673 -11.427 1.010 1.00 98.31 122 TYR A CA 1
ATOM 976 C C . TYR A 1 122 ? 5.262 -10.079 0.573 1.00 98.31 122 TYR A C 1
ATOM 978 O O . TYR A 1 122 ? 6.450 -10.021 0.250 1.00 98.31 122 TYR A O 1
ATOM 986 N N . PRO A 1 123 ? 4.482 -8.986 0.568 1.00 98.31 123 PRO A N 1
ATOM 987 C CA . PRO A 1 123 ? 4.994 -7.676 0.193 1.00 98.31 123 PRO A CA 1
ATOM 988 C C . PRO A 1 123 ? 5.863 -7.084 1.303 1.00 98.31 123 PRO A C 1
ATOM 990 O O . PRO A 1 123 ? 5.427 -6.946 2.448 1.00 98.31 123 PRO A O 1
ATOM 993 N N . LEU A 1 124 ? 7.077 -6.663 0.962 1.00 98.19 124 LEU A N 1
ATOM 994 C CA . LEU A 1 124 ? 7.929 -5.911 1.875 1.00 98.19 124 LEU A CA 1
ATOM 995 C C . LEU A 1 124 ? 7.524 -4.438 1.859 1.00 98.19 124 LEU A C 1
ATOM 997 O O . LEU A 1 124 ? 7.209 -3.867 0.820 1.00 98.19 124 LEU A O 1
ATOM 1001 N N . THR A 1 125 ? 7.503 -3.828 3.038 1.00 98.38 125 THR A N 1
ATOM 1002 C CA . THR A 1 125 ? 7.039 -2.450 3.211 1.00 98.38 125 THR A CA 1
ATOM 1003 C C . THR A 1 125 ? 8.226 -1.509 3.330 1.00 98.38 125 THR A C 1
ATOM 1005 O O . THR A 1 125 ? 9.171 -1.804 4.059 1.00 98.38 125 THR A O 1
ATOM 1008 N N . GLY A 1 126 ? 8.160 -0.382 2.629 1.00 97.12 126 GLY A N 1
ATOM 1009 C CA . GLY A 1 126 ? 9.179 0.657 2.638 1.00 97.12 126 GLY A CA 1
ATOM 1010 C C . GLY A 1 126 ? 8.590 2.020 2.977 1.00 97.12 126 GLY A C 1
ATOM 1011 O O . GLY A 1 126 ? 7.487 2.363 2.553 1.00 97.12 126 GLY A O 1
ATOM 1012 N N . LEU A 1 127 ? 9.357 2.812 3.717 1.00 97.12 127 LEU A N 1
ATOM 1013 C CA . LEU A 1 127 ? 9.156 4.247 3.853 1.00 97.12 127 LEU A CA 1
ATOM 1014 C C . LEU A 1 127 ? 10.231 4.941 3.017 1.00 97.12 127 LEU A C 1
ATOM 1016 O O . LEU A 1 127 ? 11.417 4.728 3.252 1.00 97.12 127 LEU A O 1
ATOM 1020 N N . VAL A 1 128 ? 9.817 5.747 2.044 1.00 97.44 128 VAL A N 1
ATOM 1021 C CA . VAL A 1 128 ? 10.713 6.400 1.089 1.00 97.44 128 VAL A CA 1
ATOM 1022 C C . VAL A 1 128 ? 10.628 7.914 1.254 1.00 97.44 128 VAL A C 1
ATOM 1024 O O . VAL A 1 128 ? 9.548 8.498 1.154 1.00 97.44 128 VAL A O 1
ATOM 1027 N N . GLU A 1 129 ? 11.776 8.550 1.485 1.00 96.00 129 GLU A N 1
ATOM 1028 C CA . GLU A 1 129 ? 11.921 9.997 1.704 1.00 96.00 129 GLU A CA 1
ATOM 1029 C C . GLU A 1 129 ? 11.858 10.791 0.389 1.00 96.00 129 GLU A C 1
ATOM 1031 O O . GLU A 1 129 ? 12.800 11.452 -0.051 1.00 96.00 129 GLU A O 1
ATOM 1036 N N . THR A 1 130 ? 10.714 10.702 -0.284 1.00 96.44 130 THR A N 1
ATOM 1037 C CA . THR A 1 130 ? 10.439 11.345 -1.578 1.00 96.44 130 THR A CA 1
ATOM 1038 C C . THR A 1 130 ? 10.409 12.878 -1.515 1.00 96.44 130 THR A C 1
ATOM 1040 O O . THR A 1 130 ? 10.213 13.531 -2.541 1.00 96.44 130 THR A O 1
ATOM 1043 N N . ASP A 1 131 ? 10.606 13.475 -0.337 1.00 94.06 131 ASP A N 1
ATOM 1044 C CA . ASP A 1 131 ? 10.757 14.917 -0.161 1.00 94.06 131 ASP A CA 1
ATOM 1045 C C . ASP A 1 131 ? 12.138 15.422 -0.607 1.00 94.06 131 ASP A C 1
ATOM 1047 O O . ASP A 1 131 ? 12.264 16.566 -1.057 1.00 94.06 131 ASP A O 1
ATOM 1051 N N . TRP A 1 132 ? 13.168 14.572 -0.572 1.00 92.44 132 TRP A N 1
ATOM 1052 C CA . TRP A 1 132 ? 14.505 14.907 -1.071 1.00 92.44 132 TRP A CA 1
ATOM 1053 C C . TRP A 1 132 ? 15.048 13.916 -2.104 1.00 92.44 132 TRP A C 1
ATOM 1055 O O . TRP A 1 132 ? 15.827 14.343 -2.957 1.00 92.44 132 TRP A O 1
ATOM 1065 N N . LEU A 1 133 ? 14.591 12.660 -2.115 1.00 91.12 133 LEU A N 1
ATOM 1066 C CA . LEU A 1 133 ? 15.120 11.618 -2.998 1.00 91.12 133 LEU A CA 1
ATOM 1067 C C . LEU A 1 133 ? 15.000 11.987 -4.496 1.00 91.12 133 LEU A C 1
ATOM 1069 O O . LEU A 1 133 ? 13.895 12.309 -4.951 1.00 91.12 133 LEU A O 1
ATOM 1073 N N . PRO A 1 134 ? 16.099 11.947 -5.278 1.00 91.06 134 PRO A N 1
ATOM 1074 C CA . PRO A 1 134 ? 16.085 12.278 -6.706 1.00 91.06 134 PRO A CA 1
ATOM 1075 C C . PRO A 1 134 ? 16.062 11.042 -7.625 1.00 91.06 134 PRO A C 1
ATOM 1077 O O . PRO A 1 134 ? 16.353 11.161 -8.812 1.00 91.06 134 PRO A O 1
ATOM 1080 N N . PHE A 1 135 ? 15.759 9.852 -7.101 1.00 89.56 135 PHE A N 1
ATOM 1081 C CA . PHE A 1 135 ? 15.746 8.598 -7.860 1.00 89.56 135 PHE A CA 1
ATOM 1082 C C . PHE A 1 135 ? 14.523 7.733 -7.509 1.00 89.56 135 PHE A C 1
ATOM 1084 O O . PHE A 1 135 ? 13.933 7.919 -6.441 1.00 89.56 135 PHE A O 1
ATOM 1091 N N . PRO A 1 136 ? 14.102 6.815 -8.406 1.00 93.81 136 PRO A N 1
ATOM 1092 C CA . PRO A 1 136 ? 12.981 5.916 -8.142 1.00 93.81 136 PRO A CA 1
ATOM 1093 C C . PRO A 1 136 ? 13.268 4.932 -7.012 1.00 93.81 136 PRO A C 1
ATOM 1095 O O . PRO A 1 136 ? 14.411 4.683 -6.634 1.00 93.81 136 PRO A O 1
ATOM 1098 N N . PHE A 1 137 ? 12.202 4.291 -6.546 1.00 95.44 137 PHE A N 1
ATOM 1099 C CA . PHE A 1 137 ? 12.277 3.109 -5.700 1.00 95.44 137 PHE A CA 1
ATOM 1100 C C . PHE A 1 137 ? 11.573 1.922 -6.362 1.00 95.44 137 PHE A C 1
ATOM 1102 O O . PHE A 1 137 ? 10.725 2.076 -7.250 1.00 95.44 137 PHE A O 1
ATOM 1109 N N . THR A 1 138 ? 11.904 0.731 -5.879 1.00 96.56 138 THR A N 1
ATOM 1110 C CA . THR A 1 138 ? 11.292 -0.535 -6.284 1.00 96.56 138 THR A CA 1
ATOM 1111 C C . THR A 1 138 ? 10.318 -1.032 -5.223 1.00 96.56 138 THR A C 1
ATOM 1113 O O . THR A 1 138 ? 10.541 -0.827 -4.028 1.00 96.56 138 THR A O 1
ATOM 1116 N N . MET A 1 139 ? 9.284 -1.760 -5.634 1.00 98.06 139 MET A N 1
ATOM 1117 C CA . MET A 1 139 ? 8.455 -2.544 -4.722 1.00 98.06 139 MET A CA 1
ATOM 1118 C C . MET A 1 139 ? 9.019 -3.963 -4.626 1.00 98.06 139 MET A C 1
ATOM 1120 O O . MET A 1 139 ? 9.182 -4.628 -5.643 1.00 98.06 139 MET A O 1
ATOM 1124 N N . ASN A 1 140 ? 9.305 -4.445 -3.417 1.00 98.31 140 ASN A N 1
ATOM 1125 C CA . ASN A 1 140 ? 9.925 -5.755 -3.217 1.00 98.31 140 ASN A CA 1
ATOM 1126 C C . ASN A 1 140 ? 8.952 -6.736 -2.568 1.00 98.31 140 ASN A C 1
ATOM 1128 O O . ASN A 1 140 ? 8.247 -6.397 -1.619 1.00 98.31 140 ASN A O 1
ATOM 1132 N N . TRP A 1 141 ? 8.947 -7.972 -3.052 1.00 98.62 141 TRP A N 1
ATOM 1133 C CA . TRP A 1 141 ? 8.118 -9.054 -2.540 1.00 98.62 141 TRP A CA 1
ATOM 1134 C C . TRP A 1 141 ? 8.985 -10.264 -2.198 1.00 98.62 141 TRP A C 1
ATOM 1136 O O . TRP A 1 141 ? 9.814 -10.688 -2.996 1.00 98.62 141 TRP A O 1
ATOM 1146 N N . GLN A 1 142 ? 8.786 -10.839 -1.016 1.00 98.38 142 GLN A N 1
ATOM 1147 C CA . GLN A 1 142 ? 9.509 -12.014 -0.544 1.00 98.38 142 GLN A CA 1
ATOM 1148 C C . GLN A 1 142 ? 8.676 -13.274 -0.753 1.00 98.38 142 GLN A C 1
ATOM 1150 O O . GLN A 1 142 ? 7.605 -13.421 -0.164 1.00 98.38 142 GLN A O 1
ATOM 1155 N N . MET A 1 143 ? 9.181 -14.222 -1.536 1.00 98.38 143 MET A N 1
ATOM 1156 C CA . MET A 1 143 ? 8.603 -15.559 -1.594 1.00 98.38 143 MET A CA 1
ATOM 1157 C C . MET A 1 143 ? 8.752 -16.239 -0.233 1.00 98.38 143 MET A C 1
ATOM 1159 O O . MET A 1 143 ? 9.840 -16.310 0.335 1.00 98.38 143 MET A O 1
ATOM 1163 N N . THR A 1 144 ? 7.640 -16.724 0.314 1.00 97.94 144 THR A N 1
ATOM 1164 C CA . THR A 1 144 ? 7.600 -17.309 1.667 1.00 97.94 144 THR A CA 1
ATOM 1165 C C . THR A 1 144 ? 7.915 -18.800 1.671 1.00 97.94 144 THR A C 1
ATOM 1167 O O . THR A 1 144 ? 8.132 -19.392 2.727 1.00 97.94 144 THR A O 1
ATOM 1170 N N . ARG A 1 145 ? 7.943 -19.412 0.485 1.00 97.75 145 ARG A N 1
ATOM 1171 C CA . ARG A 1 145 ? 8.311 -20.805 0.239 1.00 97.75 145 ARG A CA 1
ATOM 1172 C C . ARG A 1 145 ? 8.698 -20.992 -1.233 1.00 97.75 145 ARG A C 1
ATOM 1174 O O . ARG A 1 145 ? 8.236 -20.211 -2.068 1.00 97.75 145 ARG A O 1
ATOM 1181 N N . PRO A 1 146 ? 9.486 -22.028 -1.567 1.00 98.19 146 PRO A N 1
ATOM 1182 C CA . PRO A 1 146 ? 9.682 -22.440 -2.952 1.00 98.19 146 PRO A CA 1
ATOM 1183 C C . PRO A 1 146 ? 8.343 -22.745 -3.628 1.00 98.19 146 PRO A C 1
ATOM 1185 O O . PRO A 1 146 ? 7.422 -23.268 -2.994 1.00 98.19 146 PRO A O 1
ATOM 1188 N N . GLY A 1 147 ? 8.237 -22.436 -4.914 1.00 97.88 147 GLY A N 1
ATOM 1189 C CA . GLY A 1 147 ? 7.012 -22.632 -5.677 1.00 97.88 147 GLY A CA 1
ATOM 1190 C C . GLY A 1 147 ? 6.826 -21.586 -6.762 1.00 97.88 147 GLY A C 1
ATOM 1191 O O . GLY A 1 147 ? 7.785 -20.969 -7.224 1.00 97.88 147 GLY A O 1
ATOM 1192 N N . GLU A 1 148 ? 5.574 -21.407 -7.170 1.00 98.00 148 GLU A N 1
ATOM 1193 C CA . GLU A 1 148 ? 5.193 -20.503 -8.250 1.00 98.00 148 GLU A CA 1
ATOM 1194 C C . GLU A 1 148 ? 4.120 -19.525 -7.774 1.00 98.00 148 GLU A C 1
ATOM 1196 O O . GLU A 1 148 ? 3.195 -19.912 -7.057 1.00 98.00 148 GLU A O 1
ATOM 1201 N N . VAL A 1 149 ? 4.224 -18.270 -8.204 1.00 98.25 149 VAL A N 1
ATOM 1202 C CA . VAL A 1 149 ? 3.218 -17.230 -7.976 1.00 98.25 149 VAL A CA 1
ATOM 1203 C C . VAL A 1 149 ? 3.004 -16.457 -9.272 1.00 98.25 149 VAL A C 1
ATOM 1205 O O . VAL A 1 149 ? 3.955 -16.174 -9.995 1.00 98.25 149 VAL A O 1
ATOM 1208 N N . ILE A 1 150 ? 1.753 -16.121 -9.580 1.00 98.25 150 ILE A N 1
ATOM 1209 C CA . ILE A 1 150 ? 1.382 -15.382 -10.791 1.00 98.25 150 ILE A CA 1
ATOM 1210 C C . ILE A 1 150 ? 0.780 -14.046 -10.383 1.00 98.25 150 ILE A C 1
ATOM 1212 O O . ILE A 1 150 ? -0.136 -14.035 -9.565 1.00 98.25 150 ILE A O 1
ATOM 1216 N N . PHE A 1 151 ? 1.276 -12.955 -10.956 1.00 98.25 151 PHE A N 1
ATOM 1217 C CA . PHE A 1 151 ? 0.596 -11.665 -10.979 1.00 98.25 151 PHE A CA 1
ATOM 1218 C C . PHE A 1 151 ? -0.037 -11.484 -12.353 1.00 98.25 151 PHE A C 1
ATOM 1220 O O . PHE A 1 151 ? 0.651 -11.591 -13.369 1.00 98.25 151 PHE A O 1
ATOM 1227 N N . GLU A 1 152 ? -1.340 -11.237 -12.393 1.00 97.81 152 GLU A N 1
ATOM 1228 C CA . GLU A 1 152 ? -2.033 -10.969 -13.652 1.00 97.81 152 GLU A CA 1
ATOM 1229 C C . GLU A 1 152 ? -1.773 -9.533 -14.123 1.00 97.81 152 GLU A C 1
ATOM 1231 O O . GLU A 1 152 ? -1.466 -8.638 -13.330 1.00 97.81 152 GLU A O 1
ATOM 1236 N N . LYS A 1 153 ? -1.926 -9.290 -15.428 1.00 96.81 153 LYS A N 1
ATOM 1237 C CA . LYS A 1 153 ? -1.969 -7.921 -15.947 1.00 96.81 153 LYS A CA 1
ATOM 1238 C C . LYS A 1 153 ? -3.094 -7.149 -15.247 1.00 96.81 153 LYS A C 1
ATOM 1240 O O . LYS A 1 153 ? -4.162 -7.702 -14.995 1.00 96.81 153 LYS A O 1
ATOM 1245 N N . ASP A 1 154 ? -2.836 -5.883 -14.943 1.00 97.19 154 ASP A N 1
ATOM 1246 C CA . ASP A 1 154 ? -3.725 -4.981 -14.207 1.00 97.19 154 ASP A CA 1
ATOM 1247 C C . ASP A 1 154 ? -3.975 -5.391 -12.737 1.00 97.19 154 ASP A C 1
ATOM 1249 O O . ASP A 1 154 ? -4.724 -4.723 -12.020 1.00 97.19 154 ASP A O 1
ATOM 1253 N N . GLU A 1 155 ? -3.321 -6.452 -12.245 1.00 97.69 155 GLU A N 1
ATOM 1254 C CA . GLU A 1 155 ? -3.281 -6.767 -10.818 1.00 97.69 155 GLU A CA 1
ATOM 1255 C C . GLU A 1 155 ? -2.392 -5.747 -10.088 1.00 97.69 155 GLU A C 1
ATOM 1257 O O . GLU A 1 155 ? -1.311 -5.407 -10.574 1.00 97.69 155 GLU A O 1
ATOM 1262 N N . PRO A 1 156 ? -2.798 -5.242 -8.915 1.00 98.00 156 PRO A N 1
ATOM 1263 C CA . PRO A 1 156 ? -1.964 -4.320 -8.1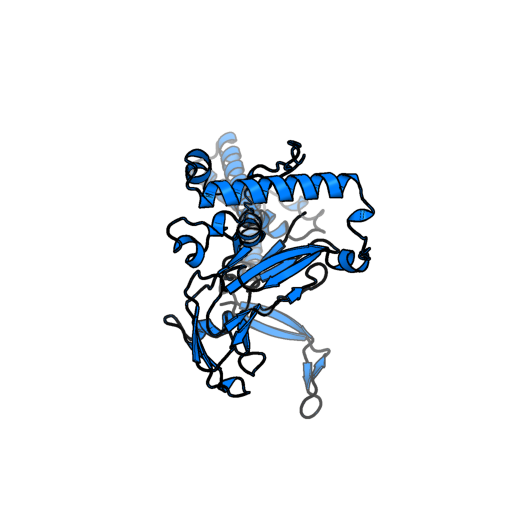63 1.00 98.00 156 PRO A CA 1
ATOM 1264 C C . PRO A 1 156 ? -0.764 -5.034 -7.519 1.00 98.00 156 PRO A C 1
ATOM 1266 O O . PRO A 1 156 ? -0.932 -5.916 -6.677 1.00 98.00 156 PRO A O 1
ATOM 1269 N N . PHE A 1 157 ? 0.456 -4.612 -7.864 1.00 98.31 157 PHE A N 1
ATOM 1270 C CA . PHE A 1 157 ? 1.696 -5.119 -7.248 1.00 98.31 157 PHE A CA 1
ATOM 1271 C C . PHE A 1 157 ? 2.231 -4.201 -6.146 1.00 98.31 157 PHE A C 1
ATOM 1273 O O . PHE A 1 157 ? 3.023 -4.639 -5.311 1.00 98.31 157 PHE A O 1
ATOM 1280 N N . ALA A 1 158 ? 1.807 -2.937 -6.120 1.00 98.50 158 ALA A N 1
ATOM 1281 C CA . ALA A 1 158 ? 2.169 -1.991 -5.075 1.00 98.50 158 ALA A CA 1
ATOM 1282 C C . ALA A 1 158 ? 0.968 -1.137 -4.670 1.00 98.50 158 ALA A C 1
ATOM 1284 O O . ALA A 1 158 ? 0.071 -0.861 -5.464 1.00 98.50 158 ALA A O 1
ATOM 1285 N N . PHE A 1 159 ? 0.993 -0.681 -3.429 1.00 98.62 159 PHE A N 1
ATOM 1286 C CA . PHE A 1 159 ? 0.098 0.304 -2.859 1.00 98.62 159 PHE A CA 1
ATOM 1287 C C . PHE A 1 159 ? 0.938 1.383 -2.194 1.00 98.62 159 PHE A C 1
ATOM 1289 O O . PHE A 1 159 ? 1.821 1.077 -1.390 1.00 98.62 159 PHE A O 1
ATOM 1296 N N . ILE A 1 160 ? 0.647 2.640 -2.511 1.00 98.19 160 ILE A N 1
ATOM 1297 C CA . ILE A 1 160 ? 1.327 3.791 -1.931 1.00 98.19 160 ILE A CA 1
ATOM 1298 C C . ILE A 1 160 ? 0.352 4.689 -1.180 1.00 98.19 160 ILE A C 1
ATOM 1300 O O . ILE A 1 160 ? -0.767 4.959 -1.626 1.00 98.19 160 ILE A O 1
ATOM 1304 N N . THR A 1 161 ? 0.804 5.190 -0.038 1.00 97.56 161 THR A N 1
ATOM 1305 C CA . THR A 1 161 ? 0.144 6.258 0.709 1.00 97.56 161 THR A CA 1
ATOM 1306 C C . THR A 1 161 ? 1.175 7.258 1.218 1.00 97.56 161 THR A C 1
ATOM 1308 O O . THR A 1 161 ? 2.377 7.023 1.121 1.00 97.56 161 THR A O 1
ATOM 1311 N N . LEU A 1 162 ? 0.712 8.401 1.712 1.00 96.38 162 LEU A N 1
ATOM 1312 C CA . LEU A 1 162 ? 1.579 9.492 2.148 1.00 96.38 162 LEU A CA 1
ATOM 1313 C C . LEU A 1 162 ? 1.545 9.610 3.665 1.00 96.38 162 LEU A C 1
ATOM 1315 O O . LEU A 1 162 ? 0.472 9.531 4.266 1.00 96.38 162 LEU A O 1
ATOM 1319 N N . MET A 1 163 ? 2.702 9.852 4.273 1.00 95.06 163 MET A N 1
ATOM 1320 C CA . MET A 1 163 ? 2.793 10.081 5.712 1.00 95.06 163 MET A CA 1
ATOM 1321 C C . MET A 1 163 ? 3.817 11.149 6.081 1.00 95.06 163 MET A C 1
ATOM 1323 O O . MET A 1 163 ? 4.884 11.249 5.474 1.00 95.06 163 MET A O 1
ATOM 1327 N N . GLU A 1 164 ? 3.503 11.909 7.128 1.00 95.38 164 GLU A N 1
ATOM 1328 C CA . GLU A 1 164 ? 4.446 12.801 7.806 1.00 95.38 164 GLU A CA 1
ATOM 1329 C C . GLU A 1 164 ? 5.359 11.965 8.699 1.00 95.38 164 GLU A C 1
ATOM 1331 O O . GLU A 1 164 ? 5.118 11.801 9.893 1.00 95.38 164 GLU A O 1
ATOM 1336 N N . HIS A 1 165 ? 6.378 11.362 8.098 1.00 90.12 165 HIS A N 1
ATOM 1337 C CA . HIS A 1 165 ? 7.215 10.393 8.794 1.00 90.12 165 HIS A CA 1
ATOM 1338 C C . HIS A 1 165 ? 8.049 11.014 9.918 1.00 90.12 165 HIS A C 1
ATOM 1340 O O . HIS A 1 165 ? 8.114 10.435 10.997 1.00 90.12 165 HIS A O 1
ATOM 1346 N N . LYS A 1 166 ? 8.606 12.216 9.710 1.00 90.81 166 LYS A N 1
ATOM 1347 C CA . LYS A 1 166 ? 9.432 12.909 10.717 1.00 90.81 166 LYS A CA 1
ATOM 1348 C C . LYS A 1 166 ? 8.634 13.289 11.966 1.00 90.81 166 LYS A C 1
ATOM 1350 O O . LYS A 1 166 ? 9.147 13.190 13.072 1.00 90.81 166 LYS A O 1
ATOM 1355 N N . LYS A 1 167 ? 7.343 13.614 11.816 1.00 93.25 167 LYS A N 1
ATOM 1356 C CA . LYS A 1 167 ? 6.466 13.914 12.960 1.00 93.25 167 LYS A CA 1
ATOM 1357 C C . LYS A 1 167 ? 6.290 12.737 13.913 1.00 93.25 167 LYS A C 1
ATOM 1359 O O . LYS A 1 167 ? 5.933 12.957 15.062 1.00 93.25 167 LYS A O 1
ATOM 1364 N N . LEU A 1 168 ? 6.514 11.497 13.467 1.00 93.12 168 LEU A N 1
ATOM 1365 C CA . LEU A 1 168 ? 6.423 10.343 14.363 1.00 93.12 168 LEU A CA 1
ATOM 1366 C C . LEU A 1 168 ? 7.497 10.366 15.456 1.00 93.12 168 LEU A C 1
ATOM 1368 O O . LEU A 1 168 ? 7.245 9.845 16.536 1.00 93.12 168 LEU A O 1
ATOM 1372 N N . GLU A 1 169 ? 8.649 10.992 15.206 1.00 93.12 169 GLU A N 1
ATOM 1373 C CA . GLU A 1 169 ? 9.731 11.129 16.192 1.00 93.12 169 GLU A CA 1
ATOM 1374 C C . GLU A 1 169 ? 9.385 12.128 17.310 1.00 93.12 169 GLU A C 1
ATOM 1376 O O . GLU A 1 169 ? 9.942 12.053 18.401 1.00 93.12 169 GLU A O 1
ATOM 1381 N N . GLU A 1 170 ? 8.432 13.032 17.066 1.00 95.88 170 GLU A N 1
ATOM 1382 C CA . GLU A 1 170 ? 7.954 14.019 18.044 1.00 95.88 170 GLU A CA 1
ATOM 1383 C C . GLU A 1 170 ? 6.905 13.436 19.008 1.00 95.88 170 GLU A C 1
ATOM 1385 O O . GLU A 1 170 ? 6.525 14.080 19.988 1.00 95.88 170 GLU A O 1
ATOM 1390 N N . ILE A 1 171 ? 6.391 12.233 18.727 1.00 96.31 171 ILE A N 1
ATOM 1391 C CA . ILE A 1 171 ? 5.286 11.634 19.476 1.00 96.31 171 ILE A CA 1
ATOM 1392 C C . ILE A 1 171 ? 5.831 10.744 20.594 1.00 96.31 171 ILE A C 1
ATOM 1394 O O . ILE A 1 171 ? 6.387 9.678 20.342 1.00 96.31 171 ILE A O 1
ATOM 1398 N N . GLU A 1 172 ? 5.551 11.122 21.841 1.00 97.00 172 GLU A N 1
ATOM 1399 C CA . GLU A 1 172 ? 5.765 10.274 23.016 1.00 97.00 172 GLU A CA 1
ATOM 1400 C C . GLU A 1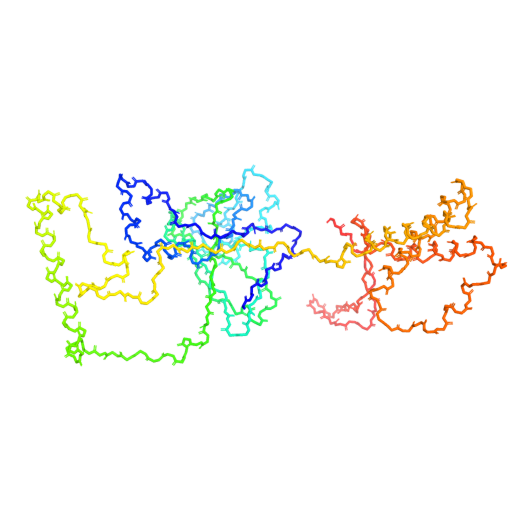 172 ? 4.429 9.669 23.501 1.00 97.00 172 GLU A C 1
ATOM 1402 O O . GLU A 1 172 ? 3.540 10.401 23.952 1.00 97.00 172 GLU A O 1
ATOM 1407 N N . PRO A 1 173 ? 4.228 8.337 23.415 1.00 96.81 173 PRO A N 1
ATOM 1408 C CA . PRO A 1 173 ? 2.993 7.712 23.881 1.00 96.81 173 PRO A CA 1
ATOM 1409 C C . PRO A 1 173 ? 2.859 7.725 25.412 1.00 96.81 173 PRO A C 1
ATOM 1411 O O . PRO A 1 173 ? 3.595 7.042 26.122 1.00 96.81 173 PRO A O 1
ATOM 1414 N N . GLU A 1 174 ? 1.839 8.408 25.935 1.00 96.81 174 GLU A N 1
ATOM 1415 C CA . GLU A 1 174 ? 1.518 8.375 27.366 1.00 96.81 174 GLU A CA 1
ATOM 1416 C C . GLU A 1 174 ? 0.521 7.248 27.696 1.00 96.81 174 GLU A C 1
ATOM 1418 O O . GLU A 1 174 ? -0.635 7.249 27.259 1.00 96.81 174 GLU A O 1
ATOM 1423 N N . ARG A 1 175 ? 0.938 6.276 28.517 1.00 97.00 175 ARG A N 1
ATOM 1424 C CA . ARG A 1 175 ? 0.080 5.149 28.917 1.00 97.00 175 ARG A CA 1
ATOM 1425 C C . ARG A 1 175 ? -0.674 5.447 30.216 1.00 97.00 175 ARG A C 1
ATOM 1427 O O . ARG A 1 175 ? -0.105 5.364 31.302 1.00 97.00 175 ARG A O 1
ATOM 1434 N N . LYS A 1 176 ? -1.982 5.696 30.111 1.00 96.88 176 LYS A N 1
ATOM 1435 C CA . LYS A 1 176 ? -2.884 5.958 31.250 1.00 96.88 176 LYS A CA 1
ATOM 1436 C C . LYS A 1 176 ? -3.755 4.752 31.587 1.00 96.88 176 LYS A C 1
ATOM 1438 O O . LYS A 1 176 ? -4.114 3.960 30.718 1.00 96.88 176 LYS A O 1
ATOM 1443 N N . LEU A 1 177 ? -4.138 4.627 32.858 1.00 96.94 177 LEU A N 1
ATOM 1444 C CA . LEU A 1 177 ? -5.176 3.678 33.259 1.00 96.94 177 LEU A CA 1
ATOM 1445 C C . LEU A 1 177 ? -6.544 4.225 32.847 1.00 96.94 177 LEU A C 1
ATOM 1447 O O . LEU A 1 177 ? -6.864 5.355 33.188 1.00 96.94 177 LEU A O 1
ATOM 1451 N N . LEU A 1 178 ? -7.398 3.410 32.222 1.00 96.00 178 LEU A N 1
ATOM 1452 C CA . LEU A 1 178 ? -8.753 3.840 31.838 1.00 96.00 178 LEU A CA 1
ATOM 1453 C C . LEU A 1 178 ? -9.528 4.448 33.022 1.00 96.00 178 LEU A C 1
ATOM 1455 O O . LEU A 1 178 ? -10.172 5.480 32.874 1.00 96.00 178 LEU A O 1
ATOM 1459 N N . ARG A 1 179 ? -9.389 3.863 34.222 1.00 96.25 179 ARG A N 1
ATOM 1460 C CA . ARG A 1 179 ? -10.051 4.339 35.449 1.00 96.25 179 ARG A CA 1
ATOM 1461 C C . ARG A 1 179 ? -9.687 5.767 35.873 1.00 96.25 179 ARG A C 1
ATOM 1463 O O . ARG A 1 179 ? -10.391 6.319 36.706 1.00 96.25 179 ARG A O 1
ATOM 1470 N N . SER A 1 180 ? -8.602 6.350 35.353 1.00 96.81 180 SER A N 1
ATOM 1471 C CA . SER A 1 180 ? -8.246 7.745 35.640 1.00 96.81 180 SER A CA 1
ATOM 1472 C C . SER A 1 180 ? -9.027 8.754 34.789 1.00 96.81 180 SER A C 1
ATOM 1474 O O . SER A 1 180 ? -8.865 9.949 34.993 1.00 96.81 180 SER A O 1
ATOM 1476 N N . ASN A 1 181 ? -9.845 8.297 33.835 1.00 96.31 181 ASN A N 1
ATOM 1477 C CA . ASN A 1 181 ? -10.735 9.125 33.024 1.00 96.31 181 ASN A CA 1
ATOM 1478 C C . ASN A 1 181 ? -12.184 8.669 33.253 1.00 96.31 181 ASN A C 1
ATOM 1480 O O . ASN A 1 181 ? -12.659 7.713 32.637 1.00 96.31 181 ASN A O 1
ATOM 1484 N N . THR A 1 182 ? -12.873 9.326 34.185 1.00 96.06 182 THR A N 1
ATOM 1485 C CA . THR A 1 182 ? -14.215 8.935 34.637 1.00 96.06 182 THR A CA 1
ATOM 1486 C C . THR A 1 182 ? -15.262 9.016 33.534 1.00 96.06 182 THR A C 1
ATOM 1488 O O . THR A 1 182 ? -16.158 8.176 33.473 1.00 96.06 182 THR A O 1
ATOM 1491 N N . GLU A 1 183 ? -15.146 9.994 32.646 1.00 93.12 183 GLU A N 1
ATOM 1492 C CA . GLU A 1 183 ? -16.044 10.213 31.517 1.00 93.12 183 GLU A CA 1
ATOM 1493 C C . GLU A 1 183 ? -15.899 9.070 30.510 1.00 93.12 183 GLU A C 1
ATOM 1495 O O . GLU A 1 183 ? -16.888 8.435 30.143 1.00 93.12 183 GLU A O 1
ATOM 1500 N N . LEU A 1 184 ? -14.661 8.720 30.151 1.00 92.94 184 LEU A N 1
ATOM 1501 C CA . LEU A 1 184 ? -14.390 7.620 29.228 1.00 92.94 184 LEU A CA 1
ATOM 1502 C C . LEU A 1 184 ? -14.794 6.258 29.811 1.00 92.94 184 LEU A C 1
ATOM 1504 O O . LEU A 1 184 ? -15.275 5.399 29.075 1.00 92.94 184 LEU A O 1
ATOM 1508 N N . VAL A 1 185 ? -14.661 6.052 31.127 1.00 95.62 185 VAL A N 1
ATOM 1509 C CA . VAL A 1 185 ? -15.180 4.847 31.803 1.00 95.62 185 VAL A CA 1
ATOM 1510 C C . VAL A 1 185 ? -16.694 4.730 31.639 1.00 95.62 185 VAL A C 1
ATOM 1512 O O . VAL A 1 185 ? -17.185 3.638 31.355 1.00 95.62 185 VAL A O 1
ATOM 1515 N N . LYS A 1 186 ? -17.446 5.831 31.790 1.00 92.50 186 LYS A N 1
ATOM 1516 C CA . LYS A 1 186 ? -18.905 5.825 31.586 1.00 92.50 186 LYS A CA 1
ATOM 1517 C C . LYS A 1 186 ? -19.254 5.444 30.147 1.00 92.50 186 LYS A C 1
ATOM 1519 O O . LYS A 1 186 ? -20.092 4.569 29.947 1.00 92.50 186 LYS A O 1
ATOM 1524 N N . GLU A 1 187 ? -18.578 6.039 29.163 1.00 91.19 187 GLU A N 1
ATOM 1525 C CA . GLU A 1 187 ? -18.769 5.701 27.745 1.00 91.19 187 GLU A CA 1
ATOM 1526 C C . GLU A 1 187 ? -18.447 4.224 27.458 1.00 91.19 187 GLU A C 1
ATOM 1528 O O . GLU A 1 187 ? -19.213 3.535 26.780 1.00 91.19 187 GLU A O 1
ATOM 1533 N N . TYR A 1 188 ? -17.344 3.714 28.014 1.00 91.88 188 TYR A N 1
ATOM 1534 C CA . TYR A 1 188 ? -16.919 2.322 27.864 1.00 91.88 188 TYR A CA 1
ATOM 1535 C C . TYR A 1 188 ? -17.904 1.327 28.498 1.00 91.88 188 TYR A C 1
ATOM 1537 O O . TYR A 1 188 ? -18.223 0.294 27.902 1.00 91.88 188 TYR A O 1
ATOM 1545 N N . ASN A 1 189 ? -18.416 1.630 29.692 1.00 93.56 189 ASN A N 1
ATOM 1546 C CA . ASN A 1 189 ? -19.399 0.782 30.363 1.00 93.56 189 ASN A CA 1
ATOM 1547 C C . ASN A 1 189 ? -20.730 0.776 29.601 1.00 93.56 189 ASN A C 1
ATOM 1549 O O . ASN A 1 189 ? -21.258 -0.301 29.328 1.00 93.56 189 ASN A O 1
ATOM 1553 N N . ALA A 1 190 ? -21.208 1.942 29.150 1.00 89.69 190 ALA A N 1
ATOM 1554 C CA . ALA A 1 190 ? -22.408 2.046 28.319 1.00 89.69 190 ALA A CA 1
ATOM 1555 C C . ALA A 1 190 ? -22.272 1.250 27.007 1.00 89.69 190 ALA A C 1
ATOM 1557 O O . ALA A 1 190 ? -23.192 0.537 26.599 1.00 89.69 190 ALA A O 1
ATOM 1558 N N . TRP A 1 191 ? -21.101 1.315 26.361 1.00 91.44 191 TRP A N 1
ATOM 1559 C CA . TRP A 1 191 ? -20.784 0.468 25.209 1.00 91.44 191 TRP A CA 1
ATOM 1560 C C . TRP A 1 191 ? -20.855 -1.026 25.557 1.00 91.44 191 TRP A C 1
ATOM 1562 O O . TRP A 1 191 ? -21.490 -1.797 24.836 1.00 91.44 191 TRP A O 1
ATOM 1572 N N . THR A 1 192 ? -20.224 -1.434 26.660 1.00 90.31 192 THR A N 1
ATOM 1573 C CA . THR A 1 192 ? -20.147 -2.837 27.098 1.00 90.31 192 THR A CA 1
ATOM 1574 C C . THR A 1 192 ? -21.535 -3.414 27.373 1.00 90.31 192 THR A C 1
ATOM 1576 O O . THR A 1 192 ? -21.860 -4.506 26.898 1.00 90.31 192 THR A O 1
ATOM 1579 N N . GLU A 1 193 ? -22.372 -2.674 28.101 1.00 90.88 193 GLU A N 1
ATOM 1580 C CA . GLU A 1 193 ? -23.749 -3.053 28.421 1.00 90.88 193 GLU A CA 1
ATOM 1581 C C . GLU A 1 193 ? -24.595 -3.186 27.153 1.00 90.88 193 GLU A C 1
ATOM 1583 O O . GLU A 1 193 ? -25.179 -4.247 26.916 1.00 90.88 193 GLU A O 1
ATOM 1588 N N . SER A 1 194 ? -24.573 -2.166 26.288 1.00 86.81 194 SER A N 1
ATOM 1589 C CA . SER A 1 194 ? -25.278 -2.173 25.002 1.00 86.81 194 SER A CA 1
ATOM 1590 C C . SER A 1 194 ? -24.862 -3.361 24.129 1.00 86.81 194 SER A C 1
ATOM 1592 O O . SER A 1 194 ? -25.707 -4.062 23.564 1.00 86.81 194 SER A O 1
ATOM 1594 N N . ARG A 1 195 ? -23.555 -3.642 24.035 1.00 86.75 195 ARG A N 1
ATOM 1595 C CA . ARG A 1 195 ? -23.028 -4.741 23.217 1.00 86.75 195 ARG A CA 1
ATOM 1596 C C . ARG A 1 195 ? -23.415 -6.108 23.779 1.00 86.75 195 ARG A C 1
ATOM 1598 O O . ARG A 1 195 ? -23.747 -7.010 23.005 1.00 86.75 195 ARG A O 1
ATOM 1605 N N . SER A 1 196 ? -23.367 -6.265 25.102 1.00 88.06 196 SER A N 1
ATOM 1606 C CA . SER A 1 196 ? -23.759 -7.489 25.807 1.00 88.06 196 SER A CA 1
ATOM 1607 C C . SER A 1 196 ? -25.245 -7.785 25.620 1.00 88.06 196 SER A C 1
ATOM 1609 O O . SER A 1 196 ? -25.606 -8.895 25.226 1.00 88.06 196 SER A O 1
ATOM 1611 N N . ASP A 1 197 ? -26.097 -6.779 25.821 1.00 87.56 197 ASP A N 1
ATOM 1612 C CA . ASP A 1 197 ? -27.540 -6.875 25.615 1.00 87.56 197 ASP A CA 1
ATOM 1613 C C . ASP A 1 197 ? -27.892 -7.242 24.164 1.00 87.56 197 ASP A C 1
ATOM 1615 O O . ASP A 1 197 ? -28.606 -8.214 23.917 1.00 87.56 197 ASP A O 1
ATOM 1619 N N . PHE A 1 198 ? -27.308 -6.551 23.183 1.00 84.94 198 PHE A N 1
ATOM 1620 C CA . PHE A 1 198 ? -27.543 -6.851 21.770 1.00 84.94 198 PHE A CA 1
ATOM 1621 C C . PHE A 1 198 ? -27.116 -8.276 21.386 1.00 84.94 198 PHE A C 1
ATOM 1623 O O . PHE A 1 198 ? -27.831 -8.977 20.670 1.00 84.94 198 PHE A O 1
ATOM 1630 N N . ASN A 1 199 ? -25.968 -8.744 21.887 1.00 85.31 199 ASN A N 1
ATOM 1631 C CA . ASN A 1 199 ? -25.520 -10.116 21.648 1.00 85.31 199 ASN A CA 1
ATOM 1632 C C . ASN A 1 199 ? -26.456 -11.153 22.291 1.00 85.31 199 ASN A C 1
ATOM 1634 O O . ASN A 1 199 ? -26.639 -12.229 21.720 1.00 85.31 199 ASN A O 1
ATOM 1638 N N . LYS A 1 200 ? -27.056 -10.856 23.454 1.00 88.62 200 LYS A N 1
ATOM 1639 C CA . LYS A 1 200 ? -28.089 -11.713 24.059 1.00 88.62 200 LYS A CA 1
ATOM 1640 C C . LYS A 1 200 ? -29.336 -11.761 23.179 1.00 88.62 200 LYS A C 1
ATOM 1642 O O . LYS A 1 200 ? -29.766 -12.858 22.845 1.00 88.62 200 LYS A O 1
ATOM 1647 N N . ARG A 1 201 ? -29.844 -10.605 22.737 1.00 85.25 201 ARG A N 1
ATOM 1648 C CA . ARG A 1 201 ? -31.021 -10.506 21.855 1.00 85.25 201 ARG A CA 1
ATOM 1649 C C . ARG A 1 201 ? -30.842 -11.244 20.528 1.00 85.25 201 ARG A C 1
ATOM 1651 O O . ARG A 1 201 ? -31.746 -11.953 20.094 1.00 85.25 201 ARG A O 1
ATOM 1658 N N . LEU A 1 202 ? -29.653 -11.153 19.926 1.00 86.00 202 LEU A N 1
ATOM 1659 C CA . LEU A 1 202 ? -29.297 -11.952 18.750 1.00 86.00 202 LEU A CA 1
ATOM 1660 C C . LEU A 1 202 ? -29.343 -13.458 19.037 1.00 86.00 202 LEU A C 1
ATOM 1662 O O . LEU A 1 202 ? -29.900 -14.214 18.248 1.00 86.00 202 LEU A O 1
ATOM 1666 N N . LYS A 1 203 ? -28.778 -13.907 20.167 1.00 85.88 203 LYS A N 1
ATOM 1667 C CA . LYS A 1 203 ? -28.790 -15.330 20.550 1.00 85.88 203 LYS A CA 1
ATOM 1668 C C . LYS A 1 203 ? -30.198 -15.855 20.821 1.00 85.88 203 LYS A C 1
ATOM 1670 O O . LYS A 1 203 ? -30.467 -17.012 20.526 1.00 85.88 203 LYS A O 1
ATOM 1675 N N . THR A 1 204 ? -31.081 -15.027 21.376 1.00 87.31 204 THR A N 1
ATOM 1676 C CA . THR A 1 204 ? -32.478 -15.394 21.647 1.00 87.31 204 THR A CA 1
ATOM 1677 C C . THR A 1 204 ? -33.384 -15.265 20.422 1.00 87.31 204 THR A C 1
ATOM 1679 O O . THR A 1 204 ? -34.575 -15.534 20.534 1.00 87.31 204 THR A O 1
ATOM 1682 N N . GLY A 1 205 ? -32.852 -14.849 19.266 1.00 81.25 205 GLY A N 1
ATOM 1683 C CA . GLY A 1 205 ? -33.624 -14.703 18.032 1.00 81.25 205 GLY A CA 1
ATOM 1684 C C . GLY A 1 205 ? -34.633 -13.554 18.063 1.00 81.25 205 GLY A C 1
ATOM 1685 O O . GLY A 1 205 ? -35.643 -13.622 17.368 1.00 81.25 205 GLY A O 1
ATOM 1686 N N . GLU A 1 206 ? -34.388 -12.512 18.866 1.00 88.31 206 GLU A N 1
ATOM 1687 C CA . GLU A 1 206 ? -35.276 -11.348 18.944 1.00 88.31 206 GLU A CA 1
ATOM 1688 C C . GLU A 1 206 ? -35.389 -10.678 17.571 1.00 88.31 206 GLU A C 1
ATOM 1690 O O . GLU A 1 206 ? -34.385 -10.412 16.906 1.00 88.31 206 GLU A O 1
ATOM 1695 N N . GLU A 1 207 ? -36.622 -10.435 17.129 1.00 76.00 207 GLU A N 1
ATOM 1696 C CA . GLU A 1 207 ? -36.920 -10.115 15.734 1.00 76.00 207 GLU A CA 1
ATOM 1697 C C . GLU A 1 207 ? -36.194 -8.850 15.249 1.00 76.00 207 GLU A C 1
ATOM 1699 O O . GLU A 1 207 ? -35.658 -8.836 14.137 1.00 76.00 207 GLU A O 1
ATOM 1704 N N . ASN A 1 208 ? -36.109 -7.801 16.077 1.00 79.12 208 ASN A N 1
ATOM 1705 C CA . ASN A 1 208 ? -35.427 -6.567 15.692 1.00 79.12 208 ASN A CA 1
ATOM 1706 C C . ASN A 1 208 ? -33.906 -6.735 15.683 1.00 79.12 208 ASN A C 1
ATOM 1708 O O . ASN A 1 208 ? -33.267 -6.325 14.715 1.00 79.12 208 ASN A O 1
ATOM 1712 N N . ALA A 1 209 ? -33.311 -7.398 16.678 1.00 72.12 209 ALA A N 1
ATOM 1713 C CA . ALA A 1 209 ? -31.881 -7.709 16.671 1.00 72.12 209 ALA A CA 1
ATOM 1714 C C . ALA A 1 209 ? -31.486 -8.564 15.455 1.00 72.12 209 ALA A C 1
ATOM 1716 O O . ALA A 1 209 ? -30.466 -8.297 14.813 1.00 72.12 209 ALA A O 1
ATOM 1717 N N . MET A 1 210 ? -32.317 -9.541 15.079 1.00 76.69 210 MET A N 1
ATOM 1718 C CA . MET A 1 210 ? -32.113 -10.372 13.888 1.00 76.69 210 MET A CA 1
ATOM 1719 C C . MET A 1 210 ? -32.240 -9.573 12.583 1.00 76.69 210 MET A C 1
ATOM 1721 O O . MET A 1 210 ? -31.484 -9.825 11.641 1.00 76.69 210 MET A O 1
ATOM 1725 N N . LYS A 1 211 ? -33.132 -8.573 12.526 1.00 77.50 211 LYS A N 1
ATOM 1726 C CA . LYS A 1 211 ? -33.214 -7.617 11.404 1.00 77.50 211 LYS A CA 1
ATOM 1727 C C . LYS A 1 211 ? -31.985 -6.706 11.337 1.00 77.50 211 LYS A C 1
ATOM 1729 O O . LYS A 1 211 ? -31.449 -6.469 10.255 1.00 77.50 211 LYS A O 1
ATOM 1734 N N . GLU A 1 212 ? -31.501 -6.211 12.474 1.00 75.00 212 GLU A N 1
ATOM 1735 C CA . GLU A 1 212 ? -30.330 -5.328 12.532 1.00 75.00 212 GLU A CA 1
ATOM 1736 C C . GLU A 1 212 ? -29.019 -6.060 12.202 1.00 75.00 212 GLU A C 1
ATOM 1738 O O . GLU A 1 212 ? -28.126 -5.466 11.576 1.00 75.00 212 GLU A O 1
ATOM 1743 N N . ARG A 1 213 ? -28.926 -7.348 12.576 1.00 76.19 213 ARG A N 1
ATOM 1744 C CA . ARG A 1 213 ? -27.791 -8.290 12.456 1.00 76.19 213 ARG A CA 1
ATOM 1745 C C . ARG A 1 213 ? -26.503 -7.879 13.176 1.00 76.19 213 ARG A C 1
ATOM 1747 O O . ARG A 1 213 ? -25.698 -8.742 13.513 1.00 76.19 213 ARG A O 1
ATOM 1754 N N . TRP A 1 214 ? -26.264 -6.584 13.379 1.00 79.62 214 TRP A N 1
ATOM 1755 C CA . TRP A 1 214 ? -25.096 -6.033 14.067 1.00 79.62 214 TRP A CA 1
ATOM 1756 C C . TRP A 1 214 ? -25.304 -4.567 14.484 1.00 79.62 214 TRP A C 1
ATOM 1758 O O . TRP A 1 214 ? -26.065 -3.833 13.852 1.00 79.62 214 TRP A O 1
ATOM 1768 N N . GLN A 1 215 ? -24.563 -4.123 15.502 1.00 78.56 215 GLN A N 1
ATOM 1769 C CA . GLN A 1 215 ? -24.571 -2.732 15.964 1.00 78.56 215 GLN A CA 1
ATOM 1770 C C . GLN A 1 215 ? -23.732 -1.815 15.066 1.00 78.56 215 GLN A C 1
ATOM 1772 O O . GLN A 1 215 ? -22.560 -2.084 14.817 1.00 78.56 215 GLN A O 1
ATOM 1777 N N . ARG A 1 216 ? -24.315 -0.692 14.630 1.00 83.44 216 ARG A N 1
ATOM 1778 C CA . ARG A 1 216 ? -23.750 0.202 13.599 1.00 83.44 216 ARG A CA 1
ATOM 1779 C C . ARG A 1 216 ? -23.199 1.526 14.136 1.00 83.44 216 ARG A C 1
ATOM 1781 O O . ARG A 1 216 ? -22.974 2.428 13.339 1.00 83.44 216 ARG A O 1
ATOM 1788 N N . HIS A 1 217 ? -22.965 1.643 15.445 1.00 82.69 217 HIS A N 1
ATOM 1789 C CA . HIS A 1 217 ? -22.463 2.866 16.095 1.00 82.69 217 HIS A CA 1
ATOM 1790 C C . HIS A 1 217 ? -21.257 3.464 15.357 1.00 82.69 217 HIS A C 1
ATOM 1792 O O . HIS A 1 217 ? -21.315 4.604 14.903 1.00 82.69 217 HIS A O 1
ATOM 1798 N N . TYR A 1 218 ? -20.223 2.652 15.100 1.00 84.25 218 TYR A N 1
ATOM 1799 C CA . TYR A 1 218 ? -19.049 3.106 14.352 1.00 84.25 218 TYR A CA 1
ATOM 1800 C C . TYR A 1 218 ? -19.396 3.556 12.925 1.00 84.25 218 TYR A C 1
ATOM 1802 O O . TYR A 1 218 ? -18.926 4.601 12.517 1.00 84.25 218 TYR A O 1
ATOM 1810 N N . MET A 1 219 ? -20.260 2.841 12.190 1.00 83.75 219 MET A N 1
ATOM 1811 C CA . MET A 1 219 ? -20.683 3.234 10.827 1.00 83.75 219 MET A CA 1
ATOM 1812 C C . MET A 1 219 ? -21.478 4.535 10.780 1.00 83.75 219 MET A C 1
ATOM 1814 O O . MET A 1 219 ? -21.556 5.174 9.734 1.00 83.75 219 MET A O 1
ATOM 1818 N N . ARG A 1 220 ? -22.163 4.862 11.874 1.00 85.25 220 ARG A N 1
ATOM 1819 C CA . ARG A 1 220 ? -22.968 6.075 11.996 1.00 85.25 220 ARG A CA 1
ATOM 1820 C C . ARG A 1 220 ? -22.164 7.237 12.579 1.00 85.25 220 ARG A C 1
ATOM 1822 O O . ARG A 1 220 ? -22.672 8.351 12.591 1.00 85.25 220 ARG A O 1
ATOM 1829 N N . GLY A 1 221 ? -20.934 6.991 13.042 1.00 86.88 221 GLY A N 1
ATOM 1830 C CA . GLY A 1 221 ? -20.161 7.969 13.803 1.00 86.88 221 GLY A CA 1
ATOM 1831 C C . GLY A 1 221 ? -20.840 8.342 15.123 1.00 86.88 221 GLY A C 1
ATOM 1832 O O . GLY A 1 221 ? -20.754 9.487 15.543 1.00 86.88 221 GLY A O 1
ATOM 1833 N N . GLU A 1 222 ? -21.553 7.402 15.744 1.00 88.50 222 GLU A N 1
ATOM 1834 C CA . GLU A 1 222 ? -22.345 7.613 16.960 1.00 88.50 222 GLU A CA 1
ATOM 1835 C C . GLU A 1 222 ? -21.684 6.914 18.151 1.00 88.50 222 GLU A C 1
ATOM 1837 O O . GLU A 1 222 ? -21.324 5.736 18.071 1.00 88.50 222 GLU A O 1
ATOM 1842 N N . LYS A 1 223 ? -21.568 7.611 19.281 1.00 82.69 223 LYS A N 1
ATOM 1843 C CA . LYS A 1 223 ? -21.252 7.006 20.573 1.00 82.69 223 LYS A CA 1
ATOM 1844 C C . LYS A 1 223 ? -22.456 6.203 21.086 1.00 82.69 223 LYS A C 1
ATOM 1846 O O . LYS A 1 223 ? -23.598 6.501 20.731 1.00 82.69 223 LYS A O 1
ATOM 1851 N N . PRO A 1 224 ? -22.245 5.213 21.970 1.00 76.50 224 PRO A N 1
ATOM 1852 C CA . PRO A 1 224 ? -23.343 4.547 22.674 1.00 76.50 224 PRO A CA 1
ATOM 1853 C C . PRO A 1 224 ? -24.204 5.515 23.497 1.00 76.50 224 PRO A C 1
ATOM 1855 O O . PRO A 1 224 ? -25.382 5.251 23.701 1.00 76.50 224 PRO A O 1
ATOM 1858 N N . THR A 1 225 ? -23.621 6.631 23.944 1.00 77.81 225 THR A N 1
ATOM 1859 C CA . THR A 1 225 ? -24.292 7.697 24.703 1.00 77.81 225 THR A CA 1
ATOM 1860 C C . THR A 1 225 ? -25.199 8.585 23.846 1.00 77.81 225 THR A C 1
ATOM 1862 O O . THR A 1 225 ? -25.943 9.387 24.399 1.00 77.81 225 THR A O 1
ATOM 1865 N N . GLY A 1 226 ? -25.174 8.434 22.515 1.00 77.31 226 GLY A N 1
ATOM 1866 C CA . GLY A 1 226 ? -25.993 9.200 21.569 1.00 77.31 226 GLY A CA 1
ATOM 1867 C C . GLY A 1 226 ? -25.265 10.364 20.890 1.00 77.31 226 GLY A C 1
ATOM 1868 O O . GLY A 1 226 ? -25.743 10.854 19.867 1.00 77.31 226 GLY A O 1
ATOM 1869 N N . ASP A 1 227 ? -24.096 10.765 21.396 1.00 82.50 227 ASP A N 1
ATOM 1870 C CA . ASP A 1 227 ? -23.295 11.830 20.785 1.00 82.50 227 ASP A CA 1
ATOM 1871 C C . ASP A 1 227 ? -22.761 11.405 19.416 1.00 82.50 227 ASP A C 1
ATOM 1873 O O . ASP A 1 227 ? -22.378 10.251 19.206 1.00 82.50 227 ASP A O 1
ATOM 1877 N N . LYS A 1 228 ? -22.686 12.351 18.481 1.00 84.62 228 LYS A N 1
ATOM 1878 C CA . LYS A 1 228 ? -22.113 12.129 17.150 1.00 84.62 228 LYS A CA 1
ATOM 1879 C C . LYS A 1 228 ? -20.711 12.709 17.077 1.00 84.62 228 LYS A C 1
ATOM 1881 O O . LYS A 1 228 ? -20.442 13.758 17.645 1.00 84.62 228 LYS A O 1
ATOM 1886 N N . ALA A 1 229 ? -19.825 12.024 16.366 1.00 83.25 229 ALA A N 1
ATOM 1887 C CA . ALA A 1 229 ? -18.526 12.572 16.017 1.00 83.25 229 ALA A CA 1
ATOM 1888 C C . ALA A 1 229 ? -18.708 13.741 15.039 1.00 83.25 229 ALA A C 1
ATOM 1890 O O . ALA A 1 229 ? -19.385 13.588 14.021 1.00 83.25 229 ALA A O 1
ATOM 1891 N N . ASP A 1 230 ? -18.052 14.870 15.318 1.00 81.25 230 ASP A N 1
ATOM 1892 C CA . ASP A 1 230 ? -18.108 16.072 14.471 1.00 81.25 230 ASP A CA 1
ATOM 1893 C C . ASP A 1 230 ? -17.674 15.782 13.030 1.00 81.25 230 ASP A C 1
ATOM 1895 O O . ASP A 1 230 ? -18.199 16.343 12.069 1.00 81.25 230 ASP A O 1
ATOM 1899 N N . THR A 1 231 ? -16.720 14.862 12.869 1.00 82.25 231 THR A N 1
ATOM 1900 C CA . THR A 1 231 ? -16.278 14.370 11.567 1.00 82.25 231 THR A CA 1
ATOM 1901 C C . THR A 1 231 ? -16.173 12.845 11.586 1.00 82.25 231 THR A C 1
ATOM 1903 O O . TH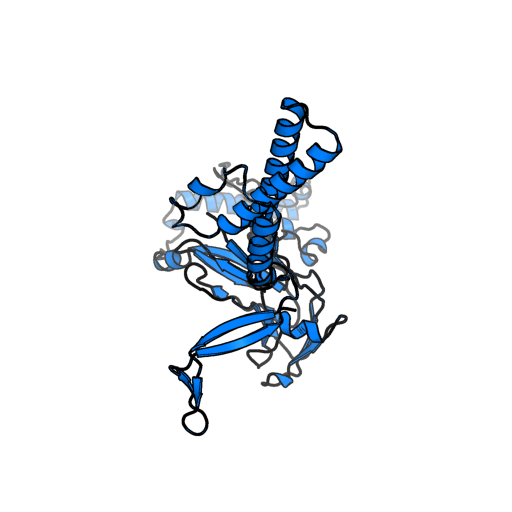R A 1 231 ? -15.463 12.252 12.396 1.00 82.25 231 THR A O 1
ATOM 1906 N N . HIS A 1 232 ? -16.892 12.180 10.680 1.00 87.88 232 HIS A N 1
ATOM 1907 C CA . HIS A 1 232 ? -16.817 10.733 10.485 1.00 87.88 232 HIS A CA 1
ATOM 1908 C C . HIS A 1 232 ? -16.912 10.396 8.995 1.00 87.88 232 HIS A C 1
ATOM 1910 O O . HIS A 1 232 ? -17.833 10.830 8.304 1.00 87.88 232 HIS A O 1
ATOM 1916 N N . GLN A 1 233 ? -15.952 9.624 8.483 1.00 85.88 233 GLN A N 1
ATOM 1917 C CA . GLN A 1 233 ? -15.916 9.215 7.079 1.00 85.88 233 GLN A CA 1
ATOM 1918 C C . GLN A 1 233 ? -16.241 7.731 6.947 1.00 85.88 233 GLN A C 1
ATOM 1920 O O . GLN A 1 233 ? -15.531 6.885 7.481 1.00 85.88 233 GLN A O 1
ATOM 1925 N N . THR A 1 234 ? -17.275 7.426 6.165 1.00 86.50 234 THR A N 1
ATOM 1926 C CA . THR A 1 234 ? -17.710 6.050 5.873 1.00 86.50 234 THR A CA 1
ATOM 1927 C C . THR A 1 234 ? -17.224 5.534 4.521 1.00 86.50 234 THR A C 1
ATOM 1929 O O . THR A 1 234 ? -17.379 4.354 4.208 1.00 86.50 234 THR A O 1
ATOM 1932 N N . LYS A 1 235 ? -16.670 6.421 3.688 1.00 87.69 235 LYS A N 1
ATOM 1933 C CA . LYS A 1 235 ? -16.116 6.106 2.370 1.00 87.69 235 LYS A CA 1
ATOM 1934 C C . LYS A 1 235 ? -14.944 7.032 2.079 1.00 87.69 235 LYS A C 1
ATOM 1936 O O . LYS A 1 235 ? -15.038 8.236 2.315 1.00 87.69 235 LYS A O 1
ATOM 1941 N N . ARG A 1 236 ? -13.886 6.482 1.487 1.00 92.00 236 ARG A N 1
ATOM 1942 C CA . ARG A 1 236 ? -12.757 7.242 0.948 1.00 92.00 236 ARG A CA 1
ATOM 1943 C C . ARG A 1 236 ? -12.663 7.019 -0.555 1.00 92.00 236 ARG A C 1
ATOM 1945 O O . ARG A 1 236 ? -12.824 5.902 -1.035 1.00 92.00 236 ARG A O 1
ATOM 1952 N N . ARG A 1 237 ? -12.479 8.110 -1.298 1.00 91.31 237 ARG A N 1
ATOM 1953 C CA . ARG A 1 237 ? -12.310 8.109 -2.755 1.00 91.31 237 ARG A CA 1
ATOM 1954 C C . ARG A 1 237 ? -11.198 9.084 -3.098 1.00 91.31 237 ARG A C 1
ATOM 1956 O O . ARG A 1 237 ? -11.424 10.293 -3.099 1.00 91.31 237 ARG A O 1
ATOM 1963 N N . LEU A 1 238 ? -9.995 8.563 -3.313 1.00 94.81 238 LEU A N 1
ATOM 1964 C CA . LEU A 1 238 ? -8.877 9.391 -3.749 1.00 94.81 238 LEU A CA 1
ATOM 1965 C C . LEU A 1 238 ? -9.022 9.755 -5.230 1.00 94.81 238 LEU A C 1
ATOM 1967 O O . LEU A 1 238 ? -9.740 9.102 -5.987 1.00 94.81 238 LEU A O 1
ATOM 1971 N N . LYS A 1 239 ? -8.374 10.851 -5.625 1.00 94.69 239 LYS A N 1
ATOM 1972 C CA . LYS A 1 239 ? -8.389 11.337 -7.008 1.00 94.69 239 LYS A CA 1
ATOM 1973 C C . LYS A 1 239 ? -7.443 10.491 -7.853 1.00 94.69 239 LYS A C 1
ATOM 1975 O O . LYS A 1 239 ? -6.356 10.156 -7.386 1.00 94.69 239 LYS A O 1
ATOM 1980 N N . ALA A 1 240 ? -7.836 10.181 -9.085 1.00 94.06 240 ALA A N 1
ATOM 1981 C CA . ALA A 1 240 ? -6.911 9.609 -10.057 1.00 94.06 240 ALA A CA 1
ATOM 1982 C C . ALA A 1 240 ? -5.787 10.613 -10.381 1.00 94.06 240 ALA A C 1
ATOM 1984 O O . ALA A 1 240 ? -6.033 11.827 -10.294 1.00 94.06 240 ALA A O 1
ATOM 1985 N N . PRO A 1 241 ? -4.581 10.136 -10.741 1.00 91.56 241 PRO A N 1
ATOM 1986 C CA . PRO A 1 241 ? -3.541 10.996 -11.287 1.00 91.56 241 PRO A CA 1
ATOM 1987 C C . PRO A 1 241 ? -4.080 11.797 -12.474 1.00 91.56 241 PRO A C 1
ATOM 1989 O O . PRO A 1 241 ? -4.864 11.293 -13.279 1.00 91.56 241 PRO A O 1
ATOM 1992 N N . LYS A 1 242 ? -3.694 13.069 -12.550 1.00 90.12 242 LYS A N 1
ATOM 1993 C CA . LYS A 1 242 ? -3.993 13.914 -13.704 1.00 90.12 242 LYS A CA 1
ATOM 1994 C C . LYS A 1 242 ? -2.790 13.868 -14.629 1.00 90.12 242 LYS A C 1
ATOM 1996 O O . LYS A 1 242 ? -1.679 14.091 -14.159 1.00 90.12 242 LYS A O 1
ATOM 2001 N N . GLU A 1 243 ? -3.017 13.648 -15.916 1.00 81.19 243 GLU A N 1
ATOM 2002 C CA . GLU A 1 243 ? -1.976 13.883 -16.913 1.00 81.19 243 GLU A CA 1
ATOM 2003 C C . GLU A 1 243 ? -1.723 15.396 -16.975 1.00 81.19 243 GLU A C 1
ATOM 2005 O O . GLU A 1 243 ? -2.637 16.190 -17.230 1.00 81.19 243 GLU A O 1
ATOM 2010 N N . SER A 1 244 ? -0.500 15.813 -16.658 1.00 65.19 244 SER A N 1
ATOM 2011 C CA . SER A 1 244 ? -0.077 17.198 -16.809 1.00 65.19 244 SER A CA 1
ATOM 2012 C C . SER A 1 244 ? 0.264 17.433 -18.272 1.00 65.19 244 SER A C 1
ATOM 2014 O O . SER A 1 244 ? 1.309 17.033 -18.776 1.00 65.19 244 SER A O 1
ATOM 2016 N N . PHE A 1 245 ? -0.637 18.103 -18.981 1.00 55.91 245 PHE A N 1
ATOM 2017 C CA . PHE A 1 245 ? -0.312 18.605 -20.303 1.00 55.91 245 PHE A CA 1
ATOM 2018 C C . PHE A 1 245 ? 0.614 19.810 -20.135 1.00 55.91 245 PHE A C 1
ATOM 2020 O O . PHE A 1 245 ? 0.201 20.857 -19.627 1.00 55.91 245 PHE A O 1
ATOM 2027 N N . VAL A 1 246 ? 1.883 19.665 -20.510 1.00 53.78 246 VAL A N 1
ATOM 2028 C CA . VAL A 1 246 ? 2.807 20.798 -20.524 1.00 53.78 246 VAL A CA 1
ATOM 2029 C C . VAL A 1 246 ? 2.368 21.708 -21.665 1.00 53.78 246 VAL A C 1
ATOM 2031 O O . VAL A 1 246 ? 2.593 21.404 -22.834 1.00 53.78 246 VAL A O 1
ATOM 2034 N N . LEU A 1 247 ? 1.729 22.832 -21.327 1.00 45.38 247 LEU A N 1
ATOM 2035 C CA . LEU A 1 247 ? 1.257 23.813 -22.309 1.00 45.38 247 LEU A CA 1
ATOM 2036 C C . LEU A 1 247 ? 2.387 24.234 -23.262 1.00 45.38 247 LEU A C 1
ATOM 2038 O O . LEU A 1 247 ? 2.128 24.453 -24.436 1.00 45.38 247 LEU A O 1
ATOM 2042 N N . GLY A 1 248 ? 3.635 24.261 -22.779 1.00 51.12 248 GLY A N 1
ATOM 2043 C CA . GLY A 1 248 ? 4.831 24.555 -23.572 1.00 51.12 248 GLY A CA 1
ATOM 2044 C C . GLY A 1 248 ? 5.037 23.650 -24.793 1.00 51.12 248 GLY A C 1
ATOM 2045 O O . GLY A 1 248 ? 5.582 24.121 -25.780 1.00 51.12 248 GLY A O 1
ATOM 2046 N N . ALA A 1 249 ? 4.549 22.405 -24.787 1.00 50.78 249 ALA A N 1
ATOM 2047 C CA . ALA A 1 249 ? 4.640 21.524 -25.955 1.00 50.78 249 ALA A CA 1
ATOM 2048 C C . ALA A 1 249 ? 3.596 21.861 -27.039 1.00 50.78 249 ALA A C 1
ATOM 2050 O O . ALA A 1 249 ? 3.845 21.661 -28.225 1.00 50.78 249 ALA A O 1
ATOM 2051 N N . ALA A 1 250 ? 2.434 22.402 -26.655 1.00 51.69 250 ALA A N 1
ATOM 2052 C CA . ALA A 1 250 ? 1.387 22.815 -27.597 1.00 51.69 250 ALA A CA 1
ATOM 2053 C C . ALA A 1 250 ? 1.429 24.303 -27.954 1.00 51.69 250 ALA A C 1
ATOM 2055 O O . ALA A 1 250 ? 0.857 24.704 -28.966 1.00 51.69 250 ALA A O 1
ATOM 2056 N N . LEU A 1 251 ? 2.103 25.120 -27.142 1.00 57.50 251 LEU A N 1
ATOM 2057 C CA . LEU A 1 251 ? 2.251 26.557 -27.341 1.00 57.50 251 LEU A CA 1
ATOM 2058 C C . LEU A 1 251 ? 2.808 26.902 -28.736 1.00 57.50 251 LEU A C 1
ATOM 2060 O O . LEU A 1 251 ? 2.239 27.798 -29.357 1.00 57.50 251 LEU A O 1
ATOM 2064 N N . PRO A 1 252 ? 3.799 26.168 -29.294 1.00 58.53 252 PRO A N 1
ATOM 2065 C CA . PRO A 1 252 ? 4.257 26.360 -30.667 1.00 58.53 252 PRO A CA 1
ATOM 2066 C C . PRO A 1 252 ? 3.139 26.219 -31.696 1.00 58.53 252 PRO A C 1
ATOM 2068 O O . PRO A 1 252 ? 2.950 27.087 -32.542 1.00 58.53 252 PRO A O 1
ATOM 2071 N N . PHE A 1 253 ? 2.353 25.149 -31.594 1.00 61.62 253 PHE A N 1
ATOM 2072 C CA . PHE A 1 253 ? 1.277 24.852 -32.536 1.00 61.62 253 PHE A CA 1
ATOM 2073 C C . PHE A 1 253 ? 0.120 25.848 -32.415 1.00 61.62 253 PHE A C 1
ATOM 2075 O O . PHE A 1 253 ? -0.455 26.257 -33.423 1.00 61.62 253 PHE A O 1
ATOM 2082 N N . ILE A 1 254 ? -0.187 26.289 -31.191 1.00 63.22 254 ILE A N 1
ATOM 2083 C CA . ILE A 1 254 ? -1.192 27.324 -30.934 1.00 63.22 254 ILE A CA 1
ATOM 2084 C C . ILE A 1 254 ? -0.723 28.674 -31.498 1.00 63.22 254 ILE A C 1
ATOM 2086 O O . ILE A 1 254 ? -1.502 29.332 -32.184 1.00 63.22 254 ILE A O 1
ATOM 2090 N N . LEU A 1 255 ? 0.538 29.074 -31.278 1.00 61.88 255 LEU A N 1
ATOM 2091 C CA . LEU A 1 255 ? 1.089 30.314 -31.842 1.00 61.88 255 LEU A CA 1
ATOM 2092 C C . LEU A 1 255 ? 1.115 30.286 -33.372 1.00 61.88 255 LEU A C 1
ATOM 2094 O O . LEU A 1 255 ? 0.699 31.261 -33.989 1.00 61.88 255 LEU A O 1
ATOM 2098 N N . ILE A 1 256 ? 1.535 29.175 -33.985 1.00 65.44 256 ILE A N 1
ATOM 2099 C CA . ILE A 1 256 ? 1.499 29.002 -35.446 1.00 65.44 256 ILE A CA 1
ATOM 2100 C C . ILE A 1 256 ? 0.068 29.189 -35.967 1.00 65.44 256 ILE A C 1
ATOM 2102 O O . ILE A 1 256 ? -0.145 29.948 -36.913 1.00 65.44 256 ILE A O 1
ATOM 2106 N N . GLY A 1 257 ? -0.922 28.560 -35.322 1.00 65.81 257 GLY A N 1
ATOM 2107 C CA . GLY A 1 257 ? -2.332 28.705 -35.690 1.00 65.81 257 GLY A CA 1
ATOM 2108 C C . GLY A 1 257 ? -2.849 30.143 -35.560 1.00 65.81 257 GLY A C 1
ATOM 2109 O O . GLY A 1 257 ? -3.523 30.641 -36.462 1.00 65.81 257 GLY A O 1
ATOM 2110 N N . VAL A 1 258 ? -2.502 30.844 -34.476 1.00 68.62 258 VAL A N 1
ATOM 2111 C CA . VAL A 1 258 ? -2.900 32.245 -34.253 1.00 68.62 258 VAL A CA 1
ATOM 2112 C C . VAL A 1 258 ? -2.229 33.187 -35.259 1.00 68.62 258 VAL A C 1
ATOM 2114 O O . VAL A 1 258 ? -2.904 34.038 -35.834 1.00 68.62 258 VAL A O 1
ATOM 2117 N N . CYS A 1 259 ? -0.930 33.030 -35.524 1.00 62.94 259 CYS A N 1
ATOM 2118 C CA . CYS A 1 259 ? -0.211 33.860 -36.492 1.00 62.94 259 CYS A CA 1
ATOM 2119 C C . CYS A 1 259 ? -0.709 33.639 -37.928 1.00 62.94 259 CYS A C 1
ATOM 2121 O O . CYS A 1 259 ? -0.845 34.608 -38.675 1.00 62.94 259 CYS A O 1
ATOM 2123 N N . ALA A 1 260 ? -1.054 32.402 -38.300 1.00 63.75 260 ALA A N 1
ATOM 2124 C CA . ALA A 1 260 ? -1.690 32.103 -39.581 1.00 63.75 260 ALA A CA 1
ATOM 2125 C C . ALA A 1 260 ? -3.054 32.808 -39.719 1.00 63.75 260 ALA A C 1
ATOM 2127 O O . ALA A 1 260 ? -3.316 33.447 -40.737 1.00 63.75 260 ALA A O 1
ATOM 2128 N N . LEU A 1 261 ? -3.897 32.771 -38.679 1.00 66.44 261 LEU A N 1
ATOM 2129 C CA . LEU A 1 261 ? -5.201 33.451 -38.671 1.00 66.44 261 LEU A CA 1
ATOM 2130 C C . LEU A 1 261 ? -5.078 34.980 -38.755 1.00 66.44 261 LEU A C 1
ATOM 2132 O O . LEU A 1 261 ? -5.842 35.621 -39.478 1.00 66.44 261 LEU A O 1
ATOM 2136 N N . LEU A 1 262 ? -4.108 35.571 -38.053 1.00 63.97 262 LEU A N 1
ATOM 2137 C CA . LEU A 1 262 ? -3.824 37.006 -38.137 1.00 63.97 262 LEU A CA 1
ATOM 2138 C C . LEU A 1 262 ? -3.305 37.405 -39.527 1.00 63.97 262 LEU A C 1
ATOM 2140 O O . LEU A 1 262 ? -3.713 38.445 -40.044 1.00 63.97 262 LEU A O 1
ATOM 2144 N N . GLY A 1 263 ? -2.471 36.566 -40.152 1.00 62.34 263 GLY A N 1
ATOM 2145 C CA . GLY A 1 263 ? -2.010 36.750 -41.531 1.00 62.34 263 GLY A CA 1
ATOM 2146 C C . GLY A 1 263 ? -3.164 36.762 -42.536 1.00 62.34 263 GLY A C 1
ATOM 2147 O O . GLY A 1 263 ? -3.247 37.670 -43.364 1.00 62.34 263 GLY A O 1
ATOM 2148 N N . VAL A 1 264 ? -4.116 35.829 -42.399 1.00 63.44 264 VAL A N 1
ATOM 2149 C CA . VAL A 1 264 ? -5.355 35.816 -43.201 1.00 63.44 264 VAL A CA 1
ATOM 2150 C C . VAL A 1 264 ? -6.161 37.095 -42.984 1.00 63.44 264 VAL A C 1
ATOM 2152 O O . VAL A 1 264 ? -6.559 37.741 -43.951 1.00 63.44 264 VAL A O 1
ATOM 2155 N N . GLY A 1 265 ? -6.389 37.485 -41.726 1.00 64.31 265 GLY A N 1
ATOM 2156 C CA . GLY A 1 265 ? -7.152 38.690 -41.397 1.00 64.31 265 GLY A CA 1
ATOM 2157 C C . GLY A 1 265 ? -6.534 39.958 -41.991 1.00 64.31 265 GLY A C 1
ATOM 2158 O O . GLY A 1 265 ? -7.245 40.778 -42.570 1.00 64.31 265 GLY A O 1
ATOM 2159 N N . TYR A 1 266 ? -5.208 40.092 -41.915 1.00 63.16 266 TYR A N 1
ATOM 2160 C CA . TYR A 1 266 ? -4.477 41.206 -42.515 1.00 63.16 266 TYR A CA 1
ATOM 2161 C C . TYR A 1 266 ? -4.595 41.223 -44.044 1.00 63.16 266 TYR A C 1
ATOM 2163 O O . TYR A 1 266 ? -4.872 42.275 -44.622 1.00 63.16 266 TYR A O 1
ATOM 2171 N N . ALA A 1 267 ? -4.433 40.071 -44.700 1.00 60.03 267 ALA A N 1
ATOM 2172 C CA . ALA A 1 267 ? -4.522 39.968 -46.154 1.00 60.03 267 ALA A CA 1
ATOM 2173 C C . ALA A 1 267 ? -5.933 40.313 -46.670 1.00 60.03 267 ALA A C 1
ATOM 2175 O O . ALA A 1 267 ? -6.081 41.068 -47.632 1.00 60.03 267 ALA A O 1
ATOM 2176 N N . VAL A 1 268 ? -6.978 39.846 -45.977 1.00 65.62 268 VAL A N 1
ATOM 2177 C CA . VAL A 1 268 ? -8.377 40.159 -46.311 1.00 65.62 268 VAL A CA 1
ATOM 2178 C C . VAL A 1 268 ? -8.678 41.649 -46.131 1.00 65.62 268 VAL A C 1
ATOM 2180 O O . VAL A 1 268 ? -9.264 42.264 -47.020 1.00 65.62 268 VAL A O 1
ATOM 2183 N N . LEU A 1 269 ? -8.249 42.257 -45.018 1.00 67.62 269 LEU A N 1
ATOM 2184 C CA . LEU A 1 269 ? -8.476 43.684 -44.745 1.00 67.62 269 LEU A CA 1
ATOM 2185 C C . LEU A 1 269 ? -7.780 44.616 -45.746 1.00 67.62 269 LEU A C 1
ATOM 2187 O O . LEU A 1 269 ? -8.244 45.735 -45.954 1.00 67.62 269 LEU A O 1
ATOM 2191 N N . ASN A 1 270 ? -6.692 44.163 -46.369 1.00 63.75 270 ASN A N 1
ATOM 2192 C CA . ASN A 1 270 ? -5.915 44.947 -47.330 1.00 63.75 270 ASN A CA 1
ATOM 2193 C C . ASN A 1 270 ? -6.178 44.554 -48.797 1.00 63.75 270 ASN A C 1
ATOM 2195 O O . ASN A 1 270 ? -5.486 45.041 -49.686 1.00 63.75 270 ASN A O 1
ATOM 2199 N N . GLY A 1 271 ? -7.190 43.718 -49.067 1.00 59.66 271 GLY A N 1
ATOM 2200 C CA . GLY A 1 271 ? -7.674 43.446 -50.427 1.00 59.66 271 GLY A CA 1
ATOM 2201 C C . GLY A 1 271 ? -6.761 42.568 -51.290 1.00 59.66 271 GLY A C 1
ATOM 2202 O O . GLY A 1 271 ? -6.807 42.669 -52.515 1.00 59.66 271 GLY A O 1
ATOM 2203 N N . PHE A 1 272 ? -5.933 41.723 -50.672 1.00 61.09 272 PHE A N 1
ATOM 2204 C CA . PHE A 1 272 ? -5.049 40.788 -51.373 1.00 61.09 272 PHE A CA 1
ATOM 2205 C C . PHE A 1 272 ? -5.840 39.690 -52.114 1.00 61.09 272 PHE A C 1
ATOM 2207 O O . PHE A 1 272 ? -6.911 39.271 -51.668 1.00 61.09 272 PHE A O 1
ATOM 2214 N N . SER A 1 273 ? -5.331 39.223 -53.263 1.00 62.28 273 SER A N 1
ATOM 2215 C CA . SER A 1 273 ? -5.999 38.195 -54.076 1.00 62.28 273 SER A CA 1
ATOM 2216 C C . SER A 1 273 ? -5.829 36.789 -53.475 1.00 62.28 273 SER A C 1
ATOM 2218 O O . SER A 1 273 ? -5.004 36.572 -52.591 1.00 62.28 273 SER A O 1
ATOM 2220 N N . GLY A 1 274 ? -6.601 35.798 -53.939 1.00 54.16 274 GLY A N 1
ATOM 2221 C CA . GLY A 1 274 ? -6.605 34.446 -53.354 1.00 54.16 274 GLY A CA 1
ATOM 2222 C C . GLY A 1 274 ? -5.242 33.733 -53.325 1.00 54.16 274 GLY A C 1
ATOM 2223 O O . GLY A 1 274 ? -5.011 32.929 -52.425 1.00 54.16 274 GLY A O 1
ATOM 2224 N N . ALA A 1 275 ? -4.339 34.041 -54.263 1.00 57.81 275 ALA A N 1
ATOM 2225 C CA . ALA A 1 275 ? -2.969 33.519 -54.263 1.00 57.81 275 ALA A CA 1
ATOM 2226 C C . ALA A 1 275 ? -2.096 34.215 -53.202 1.00 57.81 275 ALA A C 1
ATOM 2228 O O . ALA A 1 275 ? -1.402 33.548 -52.440 1.00 57.81 275 ALA A O 1
ATOM 2229 N N . ASP A 1 276 ? -2.227 35.537 -53.075 1.00 54.81 276 ASP A N 1
ATOM 2230 C CA . ASP A 1 276 ? -1.467 36.352 -52.119 1.00 54.81 276 ASP A CA 1
ATOM 2231 C C . ASP A 1 276 ? -1.861 36.064 -50.657 1.00 54.81 276 ASP A C 1
ATOM 2233 O O . ASP A 1 276 ? -1.050 36.187 -49.737 1.00 54.81 276 ASP A O 1
ATOM 2237 N N . ILE A 1 277 ? -3.115 35.655 -50.424 1.00 54.00 277 ILE A N 1
ATOM 2238 C CA . ILE A 1 277 ? -3.590 35.225 -49.102 1.00 54.00 277 ILE A CA 1
ATOM 2239 C C . ILE A 1 277 ? -2.852 33.959 -48.655 1.00 54.00 277 ILE A C 1
ATOM 2241 O O . ILE A 1 277 ? -2.495 33.853 -47.482 1.00 54.00 277 ILE A O 1
ATOM 2245 N N . LEU A 1 278 ? -2.602 33.016 -49.570 1.00 54.72 278 LEU A N 1
ATOM 2246 C CA . LEU A 1 278 ? -1.886 31.777 -49.260 1.00 54.72 278 LEU A CA 1
ATOM 2247 C C . LEU A 1 278 ? -0.440 32.073 -48.833 1.00 54.72 278 LEU A C 1
ATOM 2249 O O . LEU A 1 278 ? 0.029 31.532 -47.833 1.00 54.72 278 LEU A O 1
ATOM 2253 N N . ASP A 1 279 ? 0.219 33.002 -49.526 1.00 55.44 279 ASP A N 1
ATOM 2254 C CA . ASP A 1 279 ? 1.584 33.434 -49.214 1.00 55.44 279 ASP A CA 1
ATOM 2255 C C . ASP A 1 279 ? 1.662 34.175 -47.866 1.00 55.44 279 ASP A C 1
ATOM 2257 O O . ASP A 1 279 ? 2.579 33.946 -47.070 1.00 55.44 279 ASP A O 1
ATOM 2261 N N . ALA A 1 280 ? 0.658 34.998 -47.541 1.00 54.38 280 ALA A N 1
ATOM 2262 C CA . ALA A 1 280 ? 0.550 35.661 -46.240 1.00 54.38 280 ALA A CA 1
ATOM 2263 C C . ALA A 1 280 ? 0.304 34.671 -45.083 1.00 54.38 280 ALA A C 1
ATOM 2265 O O . ALA A 1 280 ? 0.853 34.846 -43.991 1.00 54.38 280 ALA A O 1
ATOM 2266 N N . VAL A 1 281 ? -0.483 33.611 -45.312 1.00 54.00 281 VAL A N 1
ATOM 2267 C CA . VAL A 1 281 ? -0.686 32.516 -44.342 1.00 54.00 281 VAL A CA 1
ATOM 2268 C C . VAL A 1 281 ? 0.626 31.782 -44.085 1.00 54.00 281 VAL A C 1
ATOM 2270 O O . VAL A 1 281 ? 0.975 31.542 -42.928 1.00 54.00 281 VAL A O 1
ATOM 2273 N N . SER A 1 282 ? 1.372 31.461 -45.145 1.00 55.91 282 SER A N 1
ATOM 2274 C CA . SER A 1 282 ? 2.672 30.796 -45.049 1.00 55.91 282 SER A CA 1
ATOM 2275 C C . SER A 1 282 ? 3.695 31.640 -44.291 1.00 55.91 282 SER A C 1
ATOM 2277 O O . SER A 1 282 ? 4.420 31.106 -43.451 1.00 55.91 282 SER A O 1
ATOM 2279 N N . PHE A 1 283 ? 3.707 32.960 -44.500 1.00 56.25 283 PHE A N 1
ATOM 2280 C CA . PHE A 1 283 ? 4.559 33.880 -43.743 1.00 56.25 283 PHE A CA 1
ATOM 2281 C C . PHE A 1 283 ? 4.143 33.990 -42.266 1.00 56.25 283 PHE A C 1
ATOM 2283 O O . PHE A 1 283 ? 4.992 33.932 -41.377 1.00 56.25 283 PHE A O 1
ATOM 2290 N N . GLY A 1 284 ? 2.841 34.077 -41.973 1.00 54.38 284 GLY A N 1
ATOM 2291 C CA . GLY A 1 284 ? 2.325 34.078 -40.600 1.00 54.38 284 GLY A CA 1
ATOM 2292 C C . GLY A 1 284 ? 2.658 32.787 -39.843 1.00 54.38 284 GLY A C 1
ATOM 2293 O O . GLY A 1 284 ? 3.143 32.837 -38.713 1.00 54.38 284 GLY A O 1
ATOM 2294 N N . ALA A 1 285 ? 2.479 31.628 -40.481 1.00 54.09 285 ALA A N 1
ATOM 2295 C CA . ALA A 1 285 ? 2.861 30.332 -39.922 1.00 54.09 285 ALA A CA 1
ATOM 2296 C C . ALA A 1 285 ? 4.381 30.223 -39.690 1.00 54.09 285 ALA A C 1
ATOM 2298 O O . ALA A 1 285 ? 4.810 29.691 -38.666 1.00 54.09 285 ALA A O 1
ATOM 2299 N N . PHE A 1 286 ? 5.192 30.781 -40.596 1.00 57.44 286 PHE A N 1
ATOM 2300 C CA . PHE A 1 286 ? 6.651 30.846 -40.483 1.00 57.44 286 PHE A CA 1
ATOM 2301 C C . PHE A 1 286 ? 7.116 31.718 -39.305 1.00 57.44 286 PHE A C 1
ATOM 2303 O O . PHE A 1 286 ? 7.937 31.276 -38.502 1.00 57.44 286 PHE A O 1
ATOM 2310 N N . VAL A 1 287 ? 6.548 32.918 -39.136 1.00 55.44 287 VAL A N 1
ATOM 2311 C CA . VAL A 1 287 ? 6.853 33.804 -37.995 1.00 55.44 287 VAL A CA 1
ATOM 2312 C C . VAL A 1 287 ? 6.413 33.168 -36.673 1.00 55.44 287 VAL A C 1
ATOM 2314 O O . VAL A 1 287 ? 7.152 33.227 -35.690 1.00 55.44 287 VAL A O 1
ATOM 2317 N N . GLY A 1 288 ? 5.254 32.501 -36.652 1.00 52.56 288 GLY A N 1
ATOM 2318 C CA . GLY A 1 288 ? 4.787 31.737 -35.492 1.00 52.56 288 GLY A CA 1
ATOM 2319 C C . GLY A 1 288 ? 5.733 30.591 -35.115 1.00 52.56 288 GLY A C 1
ATOM 2320 O O . GLY A 1 288 ? 6.038 30.413 -33.936 1.00 52.56 288 GLY A O 1
ATOM 2321 N N . ALA A 1 289 ? 6.265 29.865 -36.104 1.00 52.22 289 ALA A N 1
ATOM 2322 C CA . ALA A 1 289 ? 7.253 28.807 -35.892 1.00 52.22 289 ALA A CA 1
ATOM 2323 C C . ALA A 1 289 ? 8.593 29.360 -35.369 1.00 52.22 289 ALA A C 1
ATOM 2325 O O . ALA A 1 289 ? 9.189 28.776 -34.466 1.00 52.22 289 ALA A O 1
ATOM 2326 N N . MET A 1 290 ? 9.036 30.518 -35.873 1.00 51.97 290 MET A N 1
ATOM 2327 C CA . MET A 1 290 ? 10.246 31.198 -35.396 1.00 51.97 290 MET A CA 1
ATOM 2328 C C . MET A 1 290 ? 10.103 31.689 -33.950 1.00 51.97 290 MET A C 1
ATOM 2330 O O . MET A 1 290 ? 10.980 31.445 -33.127 1.00 51.97 290 MET A O 1
ATOM 2334 N N . MET A 1 291 ? 8.985 32.340 -33.615 1.00 49.34 291 MET A N 1
ATOM 2335 C CA . MET A 1 291 ? 8.690 32.799 -32.251 1.00 49.34 291 MET A CA 1
ATOM 2336 C C . MET A 1 291 ? 8.625 31.632 -31.259 1.00 49.34 291 MET A C 1
ATOM 2338 O O . MET A 1 291 ? 9.099 31.748 -30.132 1.00 49.34 291 MET A O 1
ATOM 2342 N N . ALA A 1 292 ? 8.078 30.491 -31.682 1.00 46.91 292 ALA A N 1
ATOM 2343 C CA . ALA A 1 292 ? 8.007 29.288 -30.864 1.00 46.91 292 ALA A CA 1
ATOM 2344 C C . ALA A 1 292 ? 9.375 28.630 -30.615 1.00 46.91 292 ALA A C 1
ATOM 2346 O O . ALA A 1 292 ? 9.621 28.146 -29.514 1.00 46.91 292 ALA A O 1
ATOM 2347 N N . LEU A 1 293 ? 10.269 28.644 -31.610 1.00 46.91 293 LEU A N 1
ATOM 2348 C CA . LEU A 1 293 ? 11.661 28.197 -31.466 1.00 46.91 293 LEU A CA 1
ATOM 2349 C C . LEU A 1 293 ? 12.477 29.130 -30.555 1.00 46.91 293 LEU A C 1
ATOM 2351 O O . LEU A 1 293 ? 13.351 28.671 -29.827 1.00 46.91 293 LEU A O 1
ATOM 2355 N N . LEU A 1 294 ? 12.178 30.432 -30.574 1.00 44.97 294 LEU A N 1
ATOM 2356 C CA . LEU A 1 294 ? 12.879 31.449 -29.785 1.00 44.97 294 LEU A CA 1
ATOM 2357 C C . LEU A 1 294 ? 12.369 31.563 -28.337 1.00 44.97 294 LEU A C 1
ATOM 2359 O O . LEU A 1 294 ? 13.136 31.926 -27.452 1.00 44.97 294 LEU A O 1
ATOM 2363 N N . GLY A 1 295 ? 11.111 31.199 -28.062 1.00 40.69 295 GLY A N 1
ATOM 2364 C CA . GLY A 1 295 ? 10.494 31.267 -26.727 1.00 40.69 295 GLY A CA 1
ATOM 2365 C C . GLY A 1 295 ? 11.055 30.298 -25.673 1.00 40.69 295 GLY A C 1
ATOM 2366 O O . GLY A 1 295 ? 10.572 30.295 -24.544 1.00 40.69 295 GLY A O 1
ATOM 2367 N N . GLY A 1 296 ? 12.052 29.478 -26.023 1.00 40.91 296 GLY A N 1
ATOM 2368 C CA . GLY A 1 296 ? 12.835 28.657 -25.090 1.00 40.91 296 GLY A CA 1
ATOM 2369 C C . GLY A 1 296 ? 14.171 29.278 -24.658 1.00 40.91 296 GLY A C 1
ATOM 2370 O O . GLY A 1 296 ? 14.863 28.690 -23.830 1.00 40.91 296 GLY A O 1
ATOM 2371 N N . ALA A 1 297 ? 14.546 30.441 -25.199 1.00 33.81 297 ALA A N 1
ATOM 2372 C CA . ALA A 1 297 ? 15.785 31.136 -24.872 1.00 33.81 297 ALA A CA 1
ATOM 2373 C C . ALA A 1 297 ? 15.476 32.574 -24.437 1.00 33.81 297 ALA A C 1
ATOM 2375 O O . ALA A 1 297 ? 15.298 33.472 -25.258 1.00 33.81 297 ALA A O 1
ATOM 2376 N N . ASP A 1 298 ? 15.414 32.796 -23.125 1.00 33.34 298 ASP A N 1
ATOM 2377 C CA . ASP A 1 298 ? 15.547 34.145 -22.588 1.00 33.34 298 ASP A CA 1
ATOM 2378 C C . ASP A 1 298 ? 16.928 34.719 -22.949 1.00 33.34 298 ASP A C 1
ATOM 2380 O O . ASP A 1 298 ? 17.935 34.009 -22.955 1.00 33.34 298 ASP A O 1
ATOM 2384 N N . MET A 1 299 ? 16.943 36.042 -23.140 1.00 33.94 299 MET A N 1
ATOM 2385 C CA . MET A 1 299 ? 18.091 36.945 -23.290 1.00 33.94 299 MET A CA 1
ATOM 2386 C C . MET A 1 299 ? 18.761 37.079 -24.680 1.00 33.94 299 MET A C 1
ATOM 2388 O O . MET A 1 299 ? 19.281 36.140 -25.265 1.00 33.94 299 MET A O 1
ATOM 2392 N N . ILE A 1 300 ? 18.896 38.359 -25.079 1.00 32.50 300 ILE A N 1
ATOM 2393 C CA . ILE A 1 300 ? 19.733 38.939 -26.155 1.00 32.50 300 ILE A CA 1
ATOM 2394 C C . ILE A 1 300 ? 19.097 38.927 -27.553 1.00 32.50 300 ILE A C 1
ATOM 2396 O O . ILE A 1 300 ? 19.462 38.081 -28.336 1.00 32.50 300 ILE A O 1
ATOM 2400 N N . PHE A 1 301 ? 18.240 39.891 -27.934 1.00 31.12 301 PHE A N 1
ATOM 2401 C CA . PHE A 1 301 ? 18.112 40.337 -29.350 1.00 31.12 301 PHE A CA 1
ATOM 2402 C C . PHE A 1 301 ? 17.321 41.656 -29.502 1.00 31.12 301 PHE A C 1
ATOM 2404 O O . PHE A 1 301 ? 16.468 41.817 -30.371 1.00 31.12 301 PHE A O 1
ATOM 2411 N N . GLY A 1 302 ? 17.636 42.663 -28.682 1.00 27.03 302 GLY A N 1
ATOM 2412 C CA . GLY A 1 302 ? 17.074 44.017 -28.829 1.00 27.03 302 GLY A CA 1
ATOM 2413 C C . GLY A 1 302 ? 17.533 44.785 -30.083 1.00 27.03 302 GLY A C 1
ATOM 2414 O O . GLY A 1 302 ? 17.136 45.930 -30.258 1.00 27.03 302 GLY A O 1
ATOM 2415 N N . SER A 1 303 ? 18.366 44.199 -30.952 1.00 30.52 303 SER A N 1
ATOM 2416 C CA . SER A 1 303 ? 19.021 44.910 -32.064 1.00 30.52 303 SER A CA 1
ATOM 2417 C C . SER A 1 303 ? 18.758 44.349 -33.471 1.00 30.52 303 SER A C 1
ATOM 2419 O O . SER A 1 303 ? 19.122 45.011 -34.437 1.00 30.52 303 SER A O 1
ATOM 2421 N N . ALA A 1 304 ? 18.102 43.190 -33.632 1.00 34.84 304 ALA A N 1
ATOM 2422 C CA . ALA A 1 304 ? 17.915 42.561 -34.955 1.00 34.84 304 ALA A CA 1
ATOM 2423 C C . ALA A 1 304 ? 16.554 42.844 -35.626 1.00 34.84 304 ALA A C 1
ATOM 2425 O O . ALA A 1 304 ? 16.417 42.688 -36.837 1.00 34.84 304 ALA A O 1
ATOM 2426 N N . LEU A 1 305 ? 15.550 43.325 -34.884 1.00 35.19 305 LEU A N 1
ATOM 2427 C CA . LEU A 1 305 ? 14.224 43.634 -35.445 1.00 35.19 305 LEU A CA 1
ATOM 2428 C C . LEU A 1 305 ? 14.192 44.919 -36.295 1.00 35.19 305 LEU A C 1
ATOM 2430 O O . LEU A 1 305 ? 13.235 45.136 -37.033 1.00 35.19 305 LEU A O 1
ATOM 2434 N N . GLY A 1 306 ? 15.242 45.746 -36.246 1.00 31.56 306 GLY A N 1
ATOM 2435 C CA . GLY A 1 306 ? 15.337 46.982 -37.034 1.00 31.56 306 GLY A CA 1
ATOM 2436 C C . GLY A 1 306 ? 15.562 46.773 -38.537 1.00 31.56 306 GLY A C 1
ATOM 2437 O O . GLY A 1 306 ? 15.331 47.700 -39.306 1.00 31.56 306 GLY A O 1
ATOM 2438 N N . GLY A 1 307 ? 15.983 45.575 -38.964 1.00 36.78 307 GLY A N 1
ATOM 2439 C CA . GLY A 1 307 ? 16.259 45.252 -40.374 1.00 36.78 307 GLY A CA 1
ATOM 2440 C C . GLY A 1 307 ? 15.170 44.439 -41.087 1.00 36.78 307 GLY A C 1
ATOM 2441 O O . GLY A 1 307 ? 15.265 44.218 -42.288 1.00 36.78 307 GLY A O 1
ATOM 2442 N N . LEU A 1 308 ? 14.130 43.985 -40.377 1.00 38.22 308 LEU A N 1
ATOM 2443 C CA . LEU A 1 308 ? 13.100 43.073 -40.908 1.00 38.22 308 LEU A CA 1
ATOM 2444 C C . LEU A 1 308 ? 11.978 43.763 -41.707 1.00 38.22 308 LEU A C 1
ATOM 2446 O O . LEU A 1 308 ? 11.046 43.099 -42.152 1.00 38.22 308 LEU A O 1
ATOM 2450 N N . PHE A 1 309 ? 12.067 45.080 -41.909 1.00 39.12 309 PHE A N 1
ATOM 2451 C CA . PHE A 1 309 ? 11.049 45.883 -42.598 1.00 39.12 309 PHE A CA 1
ATOM 2452 C C . PHE A 1 309 ? 11.582 46.633 -43.831 1.00 39.12 309 PHE A C 1
ATOM 2454 O O . PHE A 1 309 ? 10.958 47.601 -44.272 1.00 39.12 309 PHE A O 1
ATOM 2461 N N . ASP A 1 310 ? 12.710 46.207 -44.408 1.00 42.47 310 ASP A N 1
ATOM 2462 C CA . ASP A 1 310 ? 13.154 46.735 -45.703 1.00 42.47 310 ASP A CA 1
ATOM 2463 C C . ASP A 1 310 ? 12.426 46.015 -46.851 1.00 42.47 310 ASP A C 1
ATOM 2465 O O . ASP A 1 310 ? 12.580 44.811 -47.056 1.00 42.47 310 ASP A O 1
ATOM 2469 N N . LYS A 1 311 ? 11.628 46.769 -47.616 1.00 44.03 311 LYS A N 1
ATOM 2470 C CA . LYS A 1 311 ? 10.830 46.274 -48.752 1.00 44.03 311 LYS A CA 1
ATOM 2471 C C . LYS A 1 311 ? 11.675 45.775 -49.934 1.00 44.03 311 LYS A C 1
ATOM 2473 O O . LYS A 1 311 ? 11.102 45.240 -50.878 1.00 44.03 311 LYS A O 1
ATOM 2478 N N . ASN A 1 312 ? 12.997 45.955 -49.902 1.00 46.28 312 ASN A N 1
ATOM 2479 C CA . ASN A 1 312 ? 13.883 45.662 -51.029 1.00 46.28 312 ASN A CA 1
ATOM 2480 C C . ASN A 1 312 ? 14.707 44.370 -50.895 1.00 46.28 312 ASN A C 1
ATOM 2482 O O . ASN A 1 312 ? 15.477 44.061 -51.804 1.00 46.28 312 ASN A O 1
ATOM 2486 N N . THR A 1 313 ? 14.554 43.598 -49.814 1.00 45.38 313 THR A N 1
ATOM 2487 C CA . THR A 1 313 ? 15.319 42.351 -49.626 1.00 45.38 313 THR A CA 1
ATOM 2488 C C . THR A 1 313 ? 14.554 41.143 -50.201 1.00 45.38 313 THR A C 1
ATOM 2490 O O . THR A 1 313 ? 13.427 40.884 -49.767 1.00 45.38 313 THR A O 1
ATOM 2493 N N . PRO A 1 314 ? 15.115 40.377 -51.162 1.00 48.06 314 PRO A N 1
ATOM 2494 C CA . PRO A 1 314 ? 14.443 39.218 -51.753 1.00 48.06 314 PRO A CA 1
ATOM 2495 C C . PRO A 1 314 ? 14.182 38.108 -50.726 1.00 48.06 314 PRO A C 1
ATOM 2497 O O . PRO A 1 314 ? 15.081 37.678 -50.003 1.00 48.06 314 PRO A O 1
ATOM 2500 N N . TRP A 1 315 ? 12.956 37.577 -50.706 1.00 42.97 315 TRP A N 1
ATOM 2501 C CA . TRP A 1 315 ? 12.518 36.577 -49.718 1.00 42.97 315 TRP A CA 1
ATOM 2502 C C . TRP A 1 315 ? 13.372 35.289 -49.706 1.00 42.97 315 TRP A C 1
ATOM 2504 O O . TRP A 1 315 ? 13.469 34.603 -48.690 1.00 42.97 315 TRP A O 1
ATOM 2514 N N . THR A 1 316 ? 14.031 34.975 -50.823 1.00 39.50 316 THR A N 1
ATOM 2515 C CA . THR A 1 316 ? 14.896 33.803 -50.992 1.00 39.50 316 THR A CA 1
ATOM 2516 C C . THR A 1 316 ? 16.128 33.826 -50.087 1.00 39.50 316 THR A C 1
ATOM 2518 O O . THR A 1 316 ? 16.600 32.762 -49.691 1.00 39.50 316 THR A O 1
ATOM 2521 N N . GLU A 1 317 ? 16.629 35.006 -49.708 1.00 42.06 317 GLU A N 1
ATOM 2522 C CA . GLU A 1 317 ? 17.753 35.132 -48.766 1.00 42.06 317 GLU A CA 1
ATOM 2523 C C . GLU A 1 317 ? 17.315 34.877 -47.314 1.00 42.06 317 GLU A C 1
ATOM 2525 O O . GLU A 1 317 ? 18.036 34.232 -46.543 1.00 42.06 317 GLU A O 1
ATOM 2530 N N . TYR A 1 318 ? 16.086 35.268 -46.960 1.00 43.59 318 TYR A N 1
ATOM 2531 C CA . TYR A 1 318 ? 15.471 34.900 -45.681 1.00 43.59 318 TYR A CA 1
ATOM 2532 C C . TYR A 1 318 ? 15.202 33.394 -45.604 1.00 43.59 318 TYR A C 1
ATOM 2534 O O . TYR A 1 318 ? 15.470 32.776 -44.574 1.00 43.59 318 TYR A O 1
ATOM 2542 N N . LEU A 1 319 ? 14.744 32.788 -46.705 1.00 37.09 319 LEU A N 1
ATOM 2543 C CA . LEU A 1 319 ? 14.503 31.349 -46.789 1.00 37.09 319 LEU A CA 1
ATOM 2544 C C . LEU A 1 319 ? 15.804 30.538 -46.674 1.00 37.09 319 LEU A C 1
ATOM 2546 O O . LEU A 1 319 ? 15.843 29.554 -45.943 1.00 37.09 319 LEU A O 1
ATOM 2550 N N . ALA A 1 320 ? 16.882 30.956 -47.343 1.00 35.22 320 ALA A N 1
ATOM 2551 C CA . ALA A 1 320 ? 18.179 30.277 -47.283 1.00 35.22 320 ALA A CA 1
ATOM 2552 C C . ALA A 1 320 ? 18.793 30.320 -45.873 1.00 35.22 320 ALA A C 1
ATOM 2554 O O . ALA A 1 320 ? 19.300 29.311 -45.380 1.00 35.22 320 ALA A O 1
ATOM 2555 N N . THR A 1 321 ? 18.676 31.464 -45.193 1.00 41.09 321 THR A N 1
ATOM 2556 C CA . THR A 1 321 ? 19.127 31.624 -43.805 1.00 41.09 321 THR A CA 1
ATOM 2557 C C . THR A 1 321 ? 18.283 30.762 -42.862 1.00 41.09 321 THR A C 1
ATOM 2559 O O . THR A 1 321 ? 18.823 30.027 -42.039 1.00 41.09 321 T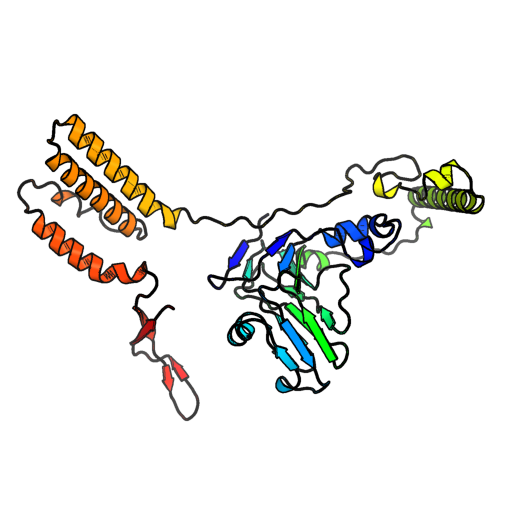HR A O 1
ATOM 2562 N N . ALA A 1 322 ? 16.960 30.758 -43.030 1.00 38.59 322 ALA A N 1
ATOM 2563 C CA . ALA A 1 322 ? 16.050 29.954 -42.218 1.00 38.59 322 ALA A CA 1
ATOM 2564 C C . ALA A 1 322 ? 16.218 28.438 -42.426 1.00 38.59 322 ALA A C 1
ATOM 2566 O O . ALA A 1 322 ? 16.194 27.684 -41.454 1.00 38.59 322 ALA A O 1
ATOM 2567 N N . ILE A 1 323 ? 16.452 27.982 -43.663 1.00 39.12 323 ILE A N 1
ATOM 2568 C CA . ILE A 1 323 ? 16.745 26.574 -43.976 1.00 39.12 323 ILE A CA 1
ATOM 2569 C C . ILE A 1 323 ? 18.077 26.149 -43.346 1.00 39.12 323 ILE A C 1
ATOM 2571 O O . ILE A 1 323 ? 18.162 25.048 -42.807 1.00 39.12 323 ILE A O 1
ATOM 2575 N N . GLY A 1 324 ? 19.089 27.025 -43.356 1.00 36.59 324 GLY A N 1
ATOM 2576 C CA . GLY A 1 324 ? 20.386 26.780 -42.718 1.00 36.59 324 GLY A CA 1
ATOM 2577 C C . GLY A 1 324 ? 20.314 26.632 -41.193 1.00 36.59 324 GLY A C 1
ATOM 2578 O O . GLY A 1 324 ? 21.062 25.846 -40.622 1.00 36.59 324 GLY A O 1
ATOM 2579 N N . TYR A 1 325 ? 19.395 27.338 -40.526 1.00 37.72 325 TYR A N 1
ATOM 2580 C CA . TYR A 1 325 ? 19.185 27.215 -39.075 1.00 37.72 325 TYR A CA 1
ATOM 2581 C C . TYR A 1 325 ? 18.249 26.052 -38.704 1.00 37.72 325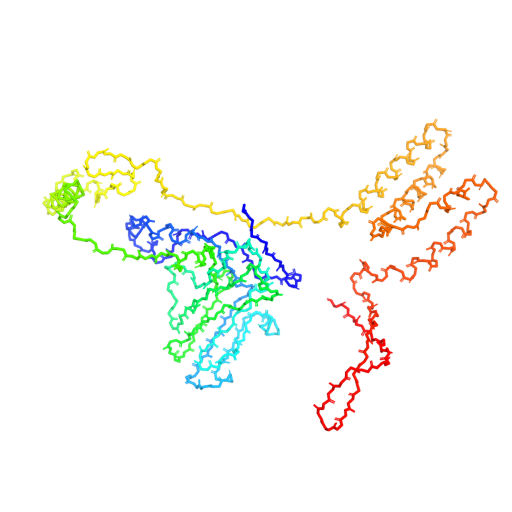 TYR A C 1
ATOM 2583 O O . TYR A 1 325 ? 18.476 25.380 -37.695 1.00 37.72 325 TYR A O 1
ATOM 2591 N N . ALA A 1 326 ? 17.242 25.755 -39.534 1.00 36.56 326 ALA A N 1
ATOM 2592 C CA . ALA A 1 326 ? 16.348 24.613 -39.347 1.00 36.56 326 ALA A CA 1
ATOM 2593 C C . ALA A 1 326 ? 17.089 23.269 -39.470 1.00 36.56 326 ALA A C 1
ATOM 2595 O O . ALA A 1 326 ? 16.842 22.359 -38.683 1.00 36.56 326 ALA A O 1
ATOM 2596 N N . THR A 1 327 ? 18.057 23.136 -40.381 1.00 37.50 327 THR A N 1
ATOM 2597 C CA . THR A 1 327 ? 18.862 21.905 -40.513 1.00 37.50 327 THR A CA 1
ATOM 2598 C C . THR A 1 327 ? 19.763 21.621 -39.309 1.00 37.50 327 THR A C 1
ATOM 2600 O O . THR A 1 327 ? 20.104 20.463 -39.079 1.00 37.50 327 THR A O 1
ATOM 2603 N N . VAL A 1 328 ? 20.103 22.637 -38.509 1.00 38.69 328 VAL A N 1
ATOM 2604 C CA . VAL A 1 328 ? 20.926 22.485 -37.297 1.00 38.69 328 VAL A CA 1
ATOM 2605 C C . VAL A 1 328 ? 20.081 22.149 -36.056 1.00 38.69 328 VAL A C 1
ATOM 2607 O O . VAL A 1 328 ? 20.567 21.448 -35.174 1.00 38.69 328 VAL A O 1
ATOM 2610 N N . TRP A 1 329 ? 18.816 22.591 -35.988 1.00 35.84 329 TRP A N 1
ATOM 2611 C CA . TRP A 1 329 ? 17.992 22.518 -34.764 1.00 35.84 329 TRP A CA 1
ATOM 2612 C C . TRP A 1 329 ? 16.772 21.584 -34.820 1.00 35.84 329 TRP A C 1
ATOM 2614 O O . TRP A 1 329 ? 16.322 21.103 -33.780 1.00 35.84 329 TRP A O 1
ATOM 2624 N N . VAL A 1 330 ? 16.252 21.263 -36.008 1.00 37.16 330 VAL A N 1
ATOM 2625 C CA . VAL A 1 330 ? 15.122 20.326 -36.179 1.00 37.16 330 VAL A CA 1
ATOM 2626 C C . VAL A 1 330 ? 15.384 18.904 -35.634 1.00 37.16 330 VAL A C 1
ATOM 2628 O O . VAL A 1 330 ? 14.423 18.282 -35.172 1.00 37.16 330 VAL A O 1
ATOM 2631 N N . PRO A 1 331 ? 16.629 18.379 -35.559 1.00 35.53 331 PRO A N 1
ATOM 2632 C CA . PRO A 1 331 ? 16.883 17.089 -34.917 1.00 35.53 331 PRO A CA 1
ATOM 2633 C C . PRO A 1 331 ? 16.542 17.035 -33.417 1.00 35.53 331 PRO A C 1
ATOM 2635 O O . PRO A 1 331 ? 16.510 15.947 -32.866 1.00 35.53 331 PRO A O 1
ATOM 2638 N N . ALA A 1 332 ? 16.265 18.148 -32.732 1.00 41.31 332 ALA A N 1
ATOM 2639 C CA . ALA A 1 332 ? 15.946 18.126 -31.299 1.00 41.31 332 ALA A CA 1
ATOM 2640 C C . ALA A 1 332 ? 14.468 17.812 -30.975 1.00 41.31 332 ALA A C 1
ATOM 2642 O O . ALA A 1 332 ? 14.130 17.654 -29.805 1.00 41.31 332 ALA A O 1
ATOM 2643 N N . ILE A 1 333 ? 13.577 17.762 -31.978 1.00 42.00 333 ILE A N 1
ATOM 2644 C CA . ILE A 1 333 ? 12.112 17.798 -31.760 1.00 42.00 333 ILE A CA 1
ATOM 2645 C C . ILE A 1 333 ? 11.375 16.636 -32.466 1.00 42.00 333 ILE A C 1
ATOM 2647 O O . ILE A 1 333 ? 10.177 16.447 -32.267 1.00 42.00 333 ILE A O 1
ATOM 2651 N N . ILE A 1 334 ? 12.067 15.820 -33.272 1.00 36.78 334 ILE A N 1
ATOM 2652 C CA . ILE A 1 334 ? 11.460 14.718 -34.041 1.00 36.78 334 ILE A CA 1
ATOM 2653 C C . ILE A 1 334 ? 11.903 13.363 -33.460 1.00 36.78 334 ILE A C 1
ATOM 2655 O O . ILE A 1 334 ? 13.104 13.108 -33.421 1.00 36.78 334 ILE A O 1
ATOM 2659 N N . PRO A 1 335 ? 10.983 12.461 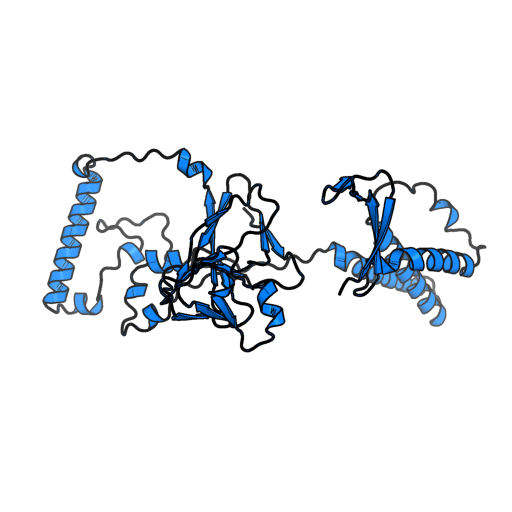-33.071 1.00 35.56 335 PRO A N 1
ATOM 2660 C CA . PRO A 1 335 ? 11.339 11.105 -32.649 1.00 35.56 335 PRO A CA 1
ATOM 2661 C C . PRO A 1 335 ? 12.125 10.358 -33.744 1.00 35.56 335 PRO A C 1
ATOM 2663 O O . PRO A 1 335 ? 11.684 10.304 -34.895 1.00 35.56 335 PRO A O 1
ATOM 2666 N N . GLY A 1 336 ? 13.288 9.792 -33.394 1.00 43.25 336 GLY A N 1
ATOM 2667 C CA . GLY A 1 336 ? 14.176 9.043 -34.300 1.00 43.25 336 GLY A CA 1
ATOM 2668 C C . GLY A 1 336 ? 15.390 9.811 -34.849 1.00 43.25 336 GLY A C 1
ATOM 2669 O O . GLY A 1 336 ? 16.123 9.278 -35.689 1.00 43.25 336 GLY A O 1
ATOM 2670 N N . SER A 1 337 ? 15.626 11.044 -34.399 1.00 41.06 337 SER A N 1
ATOM 2671 C CA . SER A 1 337 ? 16.830 11.817 -34.711 1.00 41.06 337 SER A CA 1
ATOM 2672 C C . SER A 1 337 ? 18.052 11.363 -33.897 1.00 41.06 337 SER A C 1
ATOM 2674 O O . SER A 1 337 ? 17.958 10.757 -32.831 1.00 41.06 337 SER A O 1
ATOM 2676 N N . LEU A 1 338 ? 19.238 11.627 -34.448 1.00 37.25 338 LEU A N 1
ATOM 2677 C CA . LEU A 1 338 ? 20.528 11.358 -33.816 1.00 37.25 338 LEU A CA 1
ATOM 2678 C C . LEU A 1 338 ? 20.917 12.525 -32.910 1.00 37.25 338 LEU A C 1
ATOM 2680 O O . LEU A 1 338 ? 21.062 13.655 -33.377 1.00 37.25 338 LEU A O 1
ATOM 2684 N N . HIS A 1 339 ? 21.109 12.238 -31.627 1.00 46.62 339 HIS A N 1
ATOM 2685 C CA . HIS A 1 339 ? 21.545 13.207 -30.635 1.00 46.62 339 HIS A CA 1
ATOM 2686 C C . HIS A 1 339 ? 23.070 13.188 -30.535 1.00 46.62 339 HIS A C 1
ATOM 2688 O O . HIS A 1 339 ? 23.684 12.131 -30.400 1.00 46.62 339 HIS A O 1
ATOM 2694 N N . PHE A 1 340 ? 23.687 14.366 -30.598 1.00 40.38 340 PHE A N 1
ATOM 2695 C CA . PHE A 1 340 ? 25.123 14.531 -30.392 1.00 40.38 340 PHE A CA 1
ATOM 2696 C C . PHE A 1 340 ? 25.353 15.096 -28.996 1.00 40.38 340 PHE A C 1
ATOM 2698 O O . PHE A 1 340 ? 24.959 16.225 -28.700 1.00 40.38 340 PHE A O 1
ATOM 2705 N N . HIS A 1 341 ? 25.999 14.317 -28.135 1.00 48.88 341 HIS A N 1
ATOM 2706 C CA . HIS A 1 341 ? 26.327 14.744 -26.780 1.00 48.88 341 HIS A CA 1
ATOM 2707 C C . HIS A 1 341 ? 27.791 15.151 -26.703 1.00 48.88 341 HIS A C 1
ATOM 2709 O O . HIS A 1 341 ? 28.669 14.409 -27.138 1.00 48.88 341 HIS A O 1
ATOM 2715 N N . LYS A 1 342 ? 28.052 16.320 -26.111 1.00 41.19 342 LYS A N 1
ATOM 2716 C CA . LYS A 1 342 ? 29.402 16.793 -25.801 1.00 41.19 342 LYS A CA 1
ATOM 2717 C C . LYS A 1 342 ? 29.638 16.623 -24.303 1.00 41.19 342 LYS A C 1
ATOM 2719 O O . LYS A 1 342 ? 28.959 17.259 -23.497 1.00 41.19 342 LYS A O 1
ATOM 2724 N N . ARG A 1 343 ? 30.557 15.736 -23.923 1.00 52.53 343 ARG A N 1
ATOM 2725 C CA . ARG A 1 343 ? 31.001 15.564 -22.531 1.00 52.53 343 ARG A CA 1
ATOM 2726 C C . ARG A 1 343 ? 32.524 15.497 -22.482 1.00 52.53 343 ARG A C 1
ATOM 2728 O O . ARG A 1 343 ? 33.164 15.117 -23.461 1.00 52.53 343 ARG A O 1
ATOM 2735 N N . PHE A 1 344 ? 33.089 15.844 -21.333 1.00 51.69 344 PHE A N 1
ATOM 2736 C CA . PHE A 1 344 ? 34.468 15.497 -21.005 1.00 51.69 344 PHE A CA 1
ATOM 2737 C C . PHE A 1 344 ? 34.582 13.967 -20.976 1.00 51.69 344 PHE A C 1
ATOM 2739 O O . PHE A 1 344 ? 33.758 13.304 -20.340 1.00 51.69 344 PHE A O 1
ATOM 2746 N N . GLY A 1 345 ? 35.513 13.407 -21.755 1.00 55.16 345 GLY A N 1
ATOM 2747 C CA . GLY A 1 345 ? 35.731 11.961 -21.827 1.00 55.16 345 GLY A CA 1
ATOM 2748 C C . GLY A 1 345 ? 36.274 11.400 -20.513 1.00 55.16 345 GLY A C 1
ATOM 2749 O O . GLY A 1 345 ? 36.519 12.140 -19.566 1.00 55.16 345 GLY A O 1
ATOM 2750 N N . PHE A 1 346 ? 36.513 10.094 -20.453 1.00 51.69 346 PHE A N 1
ATOM 2751 C CA . PHE A 1 346 ? 37.301 9.483 -19.382 1.00 51.69 346 PHE A CA 1
ATOM 2752 C C . PHE A 1 346 ? 38.556 8.869 -20.002 1.00 51.69 346 PHE A C 1
ATOM 2754 O O . PHE A 1 346 ? 38.461 8.224 -21.045 1.00 51.69 346 PHE A O 1
ATOM 2761 N N . GLU A 1 347 ? 39.721 9.092 -19.395 1.00 55.59 347 GLU A N 1
ATOM 2762 C CA . GLU A 1 347 ? 40.955 8.387 -19.763 1.00 55.59 347 GLU A CA 1
ATOM 2763 C C . GLU A 1 347 ? 41.166 7.221 -18.789 1.00 55.59 347 GLU A C 1
ATOM 2765 O O . GLU A 1 347 ? 40.986 7.355 -17.574 1.00 55.59 347 GLU A O 1
ATOM 2770 N N . GLU A 1 348 ? 41.492 6.055 -19.344 1.00 52.38 348 GLU A N 1
ATOM 2771 C CA . GLU A 1 348 ? 41.797 4.845 -18.586 1.00 52.38 348 GLU A CA 1
ATOM 2772 C C . GLU A 1 348 ? 43.255 4.902 -18.118 1.00 52.38 348 GLU A C 1
ATOM 2774 O O . GLU A 1 348 ? 44.175 5.056 -18.925 1.00 52.38 348 GLU A O 1
ATOM 2779 N N . ILE A 1 349 ? 43.473 4.799 -16.805 1.00 53.31 349 ILE A N 1
ATOM 2780 C CA . ILE A 1 349 ? 44.811 4.743 -16.212 1.00 53.31 349 ILE A CA 1
ATOM 2781 C C . ILE A 1 349 ? 44.969 3.396 -15.502 1.00 53.31 349 ILE A C 1
ATOM 2783 O O . ILE A 1 349 ? 44.432 3.178 -14.417 1.00 53.31 349 ILE A O 1
ATOM 2787 N N . GLY A 1 350 ? 45.751 2.497 -16.103 1.00 57.88 350 GLY A N 1
ATOM 2788 C CA . GLY A 1 350 ? 45.933 1.130 -15.604 1.00 57.88 350 GLY A CA 1
ATOM 2789 C C . GLY A 1 350 ? 44.748 0.224 -15.940 1.00 57.88 350 GLY A C 1
ATOM 2790 O O . GLY A 1 350 ? 43.943 0.558 -16.794 1.00 57.88 350 GLY A O 1
ATOM 2791 N N . GLU A 1 351 ? 44.646 -0.937 -15.292 1.00 47.53 351 GLU A N 1
ATOM 2792 C CA . GLU A 1 351 ? 43.734 -1.992 -15.762 1.00 47.53 351 GLU A CA 1
ATOM 2793 C C . GLU A 1 351 ? 42.246 -1.786 -15.440 1.00 47.53 351 GLU A C 1
ATOM 2795 O O . GLU A 1 351 ? 41.474 -2.593 -15.932 1.00 47.53 351 GLU A O 1
ATOM 2800 N N . ASN A 1 352 ? 41.818 -0.797 -14.630 1.00 40.56 352 ASN A N 1
ATOM 2801 C CA . ASN A 1 352 ? 40.388 -0.599 -14.283 1.00 40.56 352 ASN A CA 1
ATOM 2802 C C . ASN A 1 352 ? 40.035 0.763 -13.616 1.00 40.56 352 ASN A C 1
ATOM 2804 O O . ASN A 1 352 ? 39.079 0.840 -12.840 1.00 40.56 352 ASN A O 1
ATOM 2808 N N . ILE A 1 353 ? 40.788 1.849 -13.842 1.00 37.97 353 ILE A N 1
ATOM 2809 C CA . ILE A 1 353 ? 40.491 3.164 -13.227 1.00 37.97 353 ILE A CA 1
ATOM 2810 C C . ILE A 1 353 ? 40.210 4.206 -14.315 1.00 37.97 353 ILE A C 1
ATOM 2812 O O . ILE A 1 353 ? 41.070 4.482 -15.149 1.00 37.97 353 ILE A O 1
ATOM 2816 N N . PHE A 1 354 ? 39.021 4.818 -14.263 1.00 47.44 354 PHE A N 1
ATOM 2817 C CA . PHE A 1 354 ? 38.593 5.886 -15.171 1.00 47.44 354 PHE A CA 1
ATOM 2818 C C . PHE A 1 354 ? 38.612 7.238 -14.456 1.00 47.44 354 PHE A C 1
ATOM 2820 O O . PHE A 1 354 ? 37.919 7.423 -13.453 1.00 47.44 354 PHE A O 1
ATOM 2827 N N . VAL A 1 355 ? 39.377 8.194 -14.984 1.00 50.03 355 VAL A N 1
ATOM 2828 C CA . VAL A 1 355 ? 39.408 9.585 -14.498 1.00 50.03 355 VAL A CA 1
ATOM 2829 C C . VAL A 1 355 ? 38.879 10.553 -15.560 1.00 50.03 355 VAL A C 1
ATOM 2831 O O . VAL A 1 355 ? 39.052 10.286 -16.751 1.00 50.03 355 VAL A O 1
ATOM 2834 N N . PRO A 1 356 ? 38.222 11.666 -15.168 1.00 51.75 356 PRO A N 1
ATOM 2835 C CA . PRO A 1 356 ? 37.726 12.661 -16.118 1.00 51.75 356 PRO A CA 1
ATOM 2836 C C . PRO A 1 356 ? 38.870 13.236 -16.964 1.00 51.75 356 PRO A C 1
ATOM 2838 O O . PRO A 1 356 ? 39.855 13.736 -16.428 1.00 51.75 356 PRO A O 1
ATOM 2841 N N . SER A 1 357 ? 38.735 13.155 -18.284 1.00 57.28 357 SER A N 1
ATOM 2842 C CA . SER A 1 357 ? 39.673 13.688 -19.272 1.00 57.28 357 SER A CA 1
ATOM 2843 C C . SER A 1 357 ? 39.321 15.132 -19.621 1.00 57.28 357 SER A C 1
ATOM 2845 O O . SER A 1 357 ? 38.150 15.477 -19.759 1.00 57.28 357 SER A O 1
ATOM 2847 N N . GLU A 1 358 ? 40.328 15.973 -19.859 1.00 57.78 358 GLU A N 1
ATOM 2848 C CA . GLU A 1 358 ? 40.121 17.331 -20.386 1.00 57.78 358 GLU A CA 1
ATOM 2849 C C . GLU A 1 358 ? 39.722 17.344 -21.875 1.00 57.78 358 GLU A C 1
ATOM 2851 O O . GLU A 1 358 ? 39.346 18.388 -22.409 1.00 57.78 358 GLU A O 1
ATOM 2856 N N . LYS A 1 359 ? 39.775 16.195 -22.566 1.00 46.22 359 LYS A N 1
ATOM 2857 C CA . LYS A 1 359 ? 39.362 16.085 -23.969 1.00 46.22 359 LYS A CA 1
ATOM 2858 C C . LYS A 1 359 ? 37.855 15.885 -24.075 1.00 46.22 359 LYS A C 1
ATOM 2860 O O . LYS A 1 359 ? 37.283 14.946 -23.521 1.00 46.22 359 LYS A O 1
ATOM 2865 N N . GLU A 1 360 ? 37.214 16.761 -24.838 1.00 46.38 360 GLU A N 1
ATOM 2866 C CA . GLU A 1 360 ? 35.799 16.643 -25.171 1.00 46.38 360 GLU A CA 1
ATOM 2867 C C . GLU A 1 360 ? 35.591 15.526 -26.199 1.00 46.38 360 GLU A C 1
ATOM 2869 O O . GLU A 1 360 ? 36.210 15.521 -27.265 1.00 46.38 360 GLU A O 1
ATOM 2874 N N . VAL A 1 361 ? 34.698 14.588 -25.888 1.00 45.91 361 VAL A N 1
ATOM 2875 C CA . VAL A 1 361 ? 34.305 13.509 -26.798 1.00 45.91 361 VAL A CA 1
ATOM 2876 C C . VAL A 1 361 ? 32.862 13.741 -27.227 1.00 45.91 361 VAL A C 1
ATOM 2878 O O . VAL A 1 361 ? 31.989 14.014 -26.399 1.00 45.91 361 VAL A O 1
ATOM 2881 N N . ILE A 1 362 ? 32.624 13.647 -28.537 1.00 45.00 362 ILE A N 1
ATOM 2882 C CA . ILE A 1 362 ? 31.295 13.743 -29.141 1.00 45.00 362 ILE A CA 1
ATOM 2883 C C . ILE A 1 362 ? 30.844 12.328 -29.483 1.00 45.00 362 ILE A C 1
ATOM 2885 O O . ILE A 1 362 ? 31.501 11.657 -30.277 1.00 45.00 362 ILE A O 1
ATOM 2889 N N . TYR A 1 363 ? 29.732 11.876 -28.908 1.00 48.12 363 TYR A N 1
ATOM 2890 C CA . TYR A 1 363 ? 29.121 10.602 -29.290 1.00 48.12 363 TYR A CA 1
ATOM 2891 C C . TYR A 1 363 ? 27.678 10.786 -29.751 1.00 48.12 363 TYR A C 1
ATOM 2893 O O . TYR A 1 363 ? 26.986 11.728 -29.356 1.00 48.12 363 TYR A O 1
ATOM 2901 N N . MET A 1 364 ? 27.275 9.873 -30.635 1.00 36.41 364 MET A N 1
ATOM 2902 C CA . MET A 1 364 ? 25.964 9.811 -31.269 1.00 36.41 364 MET A CA 1
ATOM 2903 C C . MET A 1 364 ? 25.076 8.819 -30.527 1.00 36.41 364 MET A C 1
ATOM 2905 O O . MET A 1 364 ? 25.386 7.630 -30.482 1.00 36.41 364 MET A O 1
ATOM 2909 N N . GLU A 1 365 ? 23.956 9.298 -30.004 1.00 44.03 365 GLU A N 1
ATOM 2910 C CA . GLU A 1 365 ? 22.903 8.468 -29.431 1.00 44.03 365 GLU A CA 1
ATOM 2911 C C . GLU A 1 365 ? 21.692 8.468 -30.368 1.00 44.03 365 GLU A C 1
ATOM 2913 O O . GLU A 1 365 ? 21.251 9.514 -30.849 1.00 44.03 365 GLU A O 1
ATOM 2918 N N . ARG A 1 366 ? 21.175 7.278 -30.677 1.00 35.53 366 ARG A N 1
ATOM 2919 C CA . ARG A 1 366 ? 19.937 7.123 -31.441 1.00 35.53 366 ARG A CA 1
ATOM 2920 C C . ARG A 1 366 ? 18.816 6.886 -30.441 1.00 35.53 366 ARG A C 1
ATOM 2922 O O . ARG A 1 366 ? 18.782 5.827 -29.824 1.00 35.53 366 ARG A O 1
ATOM 2929 N N . VAL A 1 367 ? 17.928 7.861 -30.291 1.00 42.19 367 VAL A N 1
ATOM 2930 C CA . VAL A 1 367 ? 16.738 7.719 -29.447 1.00 42.19 367 VAL A CA 1
ATOM 2931 C C . VAL A 1 367 ? 15.761 6.805 -30.193 1.00 42.19 367 VAL A C 1
ATOM 2933 O O . VAL A 1 367 ? 15.364 7.130 -31.316 1.00 42.19 367 VAL A O 1
ATOM 2936 N N . ILE A 1 368 ? 15.490 5.622 -29.629 1.00 40.78 368 ILE A N 1
ATOM 2937 C CA . ILE A 1 368 ? 14.544 4.629 -30.173 1.00 40.78 368 ILE A CA 1
ATOM 2938 C C . ILE A 1 368 ? 13.136 4.975 -29.716 1.00 40.78 368 ILE A C 1
ATOM 2940 O O . ILE A 1 368 ? 12.980 5.198 -28.495 1.00 40.78 368 ILE A O 1
#

Foldseek 3Di:
DDKDKDQLDPDFFFKWQFALDDPVCVPDPVSCVLLPLVSSCLRRQFIFGFAQFKWKWFAQQDFAQVRIDIDGPDDPVCCVVAWGSPRGRQKIKGFRSIQMADAPQKWKWKWFRRPHDFPQKGWDIDTGRNNPDPDGGITMIGGPDGDMGMGHGRRGGMTIHMDSVVVVVVDDDDDDDCVVPVVSVVLVVLVVVVQVVLVVCVVVPPPVSVVVVDDNCLVQCAGSVGDHDPDHDSDDDDDGDDDDDPVLVCQLVVLLVVLLVVLLVVCVVVVHDPVVNVVSSVVSSVVSNVVSVCVVDDDDDPDPVVPPPDPPDDVVVVVVVVVVVCVVPVLVNDQFRKDWDWDQAWDDDPDDDTDGHPDIDIDIDTHD

InterPro domains:
  IPR045709 Protein of unknown function DUF6065 [PF19541] (3-239)

Organism: Ostreococcus tauri (NCBI:txid70448)

Secondary structure (DSSP, 8-state):
---EEEESSS--PPEEEPPS--HHHHTSTT-GGGG-HHHHHHHTSSEEEEPSS-EEEEE-S-SSSTTEEEE-SS-GGGGGGTEE-TT-TTEEEEE--EEEE--TT-EEEEESPTT---TTEEEPPEEE-TTT--S--EEEEEESSSEEEEEPTT-EEEEEEEE--GGGGG-------GGG-HHHHHHHHHHHHHHHHHHHHHHTT-HHHHHH-S--HHHHTB-TTSPBPSS--S---PPPPPP---HHHHHHHHHHHHHHHHHHHHHHHTT--HHHHHHHHHHHHHHHHHHHHHTT--S--TTSGGGTT-TTS-HHHHHHHHHHHHHHHGGGTSTTPEEEEEEEEEEE-SSS-EEEEEEEEEEEEE--

Sequence (368 aa):
MHLDCYKIYDVAPQMVPARSNRDWMDAFTDRHPYRCLPLTMANSTGWELLCPMDIKIKWNGGTRNEDIQILTRGDPNAISSFADAHFMRGIVTFHTGHLFRTPPGWGVWVTGPPNWPKDGIYPLTGLVETDWLPFPFTMNWQMTRPGEVIFEKDEPFAFITLMEHKKLEEIEPERKLLRSNTELVKEYNAWTESRSDFNKRLKTGEENAMKERWQRHYMRGEKPTGDKADTHQTKRRLKAPKESFVLGAALPFILIGVCALLGVGYAVLNGFSGADILDAVSFGAFVGAMMALLGGADMIFGSALGGLFDKNTPWTEYLATAIGYATVWVPAIIPGSLHFHKRFGFEEIGENIFVPSEKEVIYMERVI

pLDDT: mean 77.72, std 22.37, range [27.03, 98.62]